Protein AF-A0A934M844-F1 (afdb_monomer)

pLDDT: mean 88.12, std 10.09, range [52.72, 98.06]

Mean predicted aligned error: 7.23 Å

Solvent-accessible surface area (backbone atoms only — not comparable to full-atom values): 10307 Å² total; per-residue (Å²): 107,42,58,56,48,22,23,50,29,51,45,27,53,44,64,54,96,87,43,71,26,55,30,31,58,56,33,45,74,74,74,40,73,28,30,76,43,92,90,38,86,53,61,40,29,50,61,64,30,46,55,46,28,54,51,16,52,51,44,28,48,53,52,41,35,64,63,66,63,46,55,67,69,58,54,53,53,49,34,53,51,48,36,50,50,52,52,52,50,51,53,52,48,54,52,49,51,21,34,71,39,65,86,68,62,10,46,43,77,40,68,93,75,33,50,76,50,73,39,71,57,96,94,37,80,76,43,57,41,31,39,46,31,37,32,28,46,21,91,55,63,47,76,45,74,61,68,53,72,58,90,90,74,54,60,93,86,66,78,69,48,73,45,58,39,98,85,71,46,76,36,76,46,79,42,51,44,66,33,76,46,78,45,80,46,112

Structure (mmCIF, N/CA/C/O backbone):
data_AF-A0A934M844-F1
#
_entry.id   AF-A0A934M844-F1
#
loop_
_atom_site.group_PDB
_atom_site.id
_atom_site.type_symbol
_atom_site.label_atom_id
_atom_site.label_alt_id
_atom_site.label_comp_id
_atom_site.label_asym_id
_atom_site.label_entity_id
_atom_site.label_seq_id
_atom_site.pdbx_PDB_ins_code
_atom_site.Cartn_x
_atom_site.Cartn_y
_atom_site.Cartn_z
_atom_site.occupancy
_atom_site.B_iso_or_equiv
_atom_site.auth_seq_id
_atom_site.auth_comp_id
_atom_site.auth_asym_id
_atom_site.auth_atom_id
_atom_site.pdbx_PDB_model_num
ATOM 1 N N . MET A 1 1 ? -19.292 1.641 16.348 1.00 84.44 1 MET A N 1
ATOM 2 C CA . MET A 1 1 ? -18.876 2.637 15.336 1.00 84.44 1 MET A CA 1
ATOM 3 C C . MET A 1 1 ? -17.587 3.381 15.712 1.00 84.44 1 MET A C 1
ATOM 5 O O . MET A 1 1 ? -16.661 3.348 14.918 1.00 84.44 1 MET A O 1
ATOM 9 N N . SER A 1 2 ? -17.448 3.977 16.908 1.00 94.81 2 SER A N 1
ATOM 10 C CA . SER A 1 2 ? -16.269 4.804 17.269 1.00 94.81 2 SER A CA 1
ATOM 11 C C . SER A 1 2 ? -14.912 4.088 17.183 1.00 94.81 2 SER A C 1
ATOM 13 O O . SER A 1 2 ? -13.957 4.656 16.666 1.00 94.81 2 SER A O 1
ATOM 15 N N . ILE A 1 3 ? -14.828 2.825 17.630 1.00 95.94 3 ILE A N 1
ATOM 16 C CA . ILE A 1 3 ? -13.601 2.012 17.502 1.00 95.94 3 ILE A CA 1
ATOM 17 C C . ILE A 1 3 ? -13.238 1.797 16.027 1.00 95.94 3 ILE A C 1
ATOM 19 O O . ILE A 1 3 ? -12.069 1.895 15.661 1.00 95.94 3 ILE A O 1
ATOM 23 N N . MET A 1 4 ? -14.232 1.521 15.177 1.00 95.25 4 MET A N 1
ATOM 24 C CA . MET A 1 4 ? -14.006 1.314 13.745 1.00 95.25 4 MET A CA 1
ATOM 25 C C . MET A 1 4 ? -13.536 2.600 13.074 1.00 95.25 4 MET A C 1
ATOM 27 O O . MET A 1 4 ? -12.571 2.548 12.325 1.00 95.25 4 MET A O 1
ATOM 31 N N . LEU A 1 5 ? -14.151 3.746 13.389 1.00 95.31 5 LEU A N 1
ATOM 32 C CA . LEU A 1 5 ? -13.710 5.047 12.882 1.00 95.31 5 LEU A CA 1
ATOM 33 C C . LEU A 1 5 ? -12.242 5.308 13.234 1.00 95.31 5 LEU A C 1
ATOM 35 O O . LEU A 1 5 ? -11.458 5.627 12.345 1.00 95.31 5 LEU A O 1
ATOM 39 N N . LEU A 1 6 ? -11.859 5.118 14.502 1.00 97.62 6 LEU A N 1
ATOM 40 C CA . LEU A 1 6 ? -10.469 5.257 14.943 1.00 97.62 6 LEU A CA 1
ATOM 41 C C . LEU A 1 6 ? -9.537 4.314 14.167 1.00 97.62 6 LEU A C 1
ATOM 43 O O . LEU A 1 6 ? -8.502 4.742 13.665 1.00 97.62 6 LEU A O 1
ATOM 47 N N . SER A 1 7 ? -9.928 3.045 14.041 1.00 97.44 7 SER A N 1
ATOM 48 C CA . SER A 1 7 ? -9.110 2.010 13.400 1.00 97.44 7 SER A CA 1
ATOM 49 C C . SER A 1 7 ? -8.925 2.262 11.903 1.00 97.44 7 SER A C 1
ATOM 51 O O . SER A 1 7 ? -7.807 2.168 11.407 1.00 97.44 7 SER A O 1
ATOM 53 N N . ILE A 1 8 ? -9.997 2.618 11.187 1.00 95.62 8 ILE A N 1
ATOM 54 C CA . ILE A 1 8 ? -9.954 2.952 9.757 1.00 95.62 8 ILE A CA 1
ATOM 55 C C . ILE A 1 8 ? -9.131 4.220 9.550 1.00 95.62 8 ILE A C 1
ATOM 57 O O . ILE A 1 8 ? -8.236 4.217 8.716 1.00 95.62 8 ILE A O 1
ATOM 61 N N . SER A 1 9 ? -9.373 5.272 10.336 1.00 96.44 9 SER A N 1
ATOM 62 C CA . SER A 1 9 ? -8.634 6.537 10.209 1.00 96.44 9 SER A CA 1
ATOM 63 C C . SER A 1 9 ? -7.137 6.336 10.421 1.00 96.44 9 SER A C 1
ATOM 65 O O . SER A 1 9 ? -6.331 6.864 9.664 1.00 96.44 9 SER A O 1
ATOM 67 N N . PHE A 1 10 ? -6.758 5.520 11.408 1.00 96.31 10 PHE A N 1
ATOM 68 C CA . PHE A 1 10 ? -5.361 5.162 11.617 1.00 96.31 10 PHE A CA 1
ATOM 69 C C . PHE A 1 10 ? -4.799 4.361 10.438 1.00 96.31 10 PHE A C 1
ATOM 71 O O . PHE A 1 10 ? -3.725 4.671 9.931 1.00 96.31 10 PHE A O 1
ATOM 78 N N . TYR A 1 11 ? -5.541 3.356 9.969 1.00 95.44 11 TYR A N 1
ATOM 79 C CA . TYR A 1 11 ? -5.121 2.502 8.861 1.00 95.44 11 TYR A CA 1
ATOM 80 C C . TYR A 1 11 ? -4.940 3.269 7.541 1.00 95.44 11 TYR A C 1
ATOM 82 O O . TYR A 1 11 ? -4.031 2.948 6.779 1.00 95.44 11 TYR A O 1
ATOM 90 N N . MET A 1 12 ? -5.725 4.325 7.299 1.00 94.56 12 MET A N 1
ATOM 91 C CA . MET A 1 12 ? -5.593 5.190 6.118 1.00 94.56 12 MET A CA 1
ATOM 92 C C . MET A 1 12 ? -4.217 5.856 5.999 1.00 94.56 12 MET A C 1
ATOM 94 O O . MET A 1 12 ? -3.810 6.185 4.890 1.00 94.56 12 MET A O 1
ATOM 98 N N . MET A 1 13 ? -3.475 6.010 7.099 1.00 93.88 13 MET A N 1
ATOM 99 C CA . MET A 1 13 ? -2.130 6.600 7.097 1.00 93.88 13 MET A CA 1
ATOM 100 C C . MET A 1 13 ? -1.005 5.579 6.861 1.00 93.88 13 MET A C 1
ATOM 102 O O . MET A 1 13 ? 0.157 5.965 6.766 1.00 93.88 13 MET A O 1
ATOM 106 N N . ILE A 1 14 ? -1.306 4.276 6.806 1.00 90.06 14 ILE A N 1
ATOM 107 C CA . ILE A 1 14 ? -0.286 3.221 6.763 1.00 90.06 14 ILE A CA 1
ATOM 108 C C . ILE A 1 14 ? -0.012 2.786 5.324 1.00 90.06 14 ILE A C 1
ATOM 110 O O . ILE A 1 14 ? -0.882 2.225 4.657 1.00 90.06 14 ILE A O 1
ATOM 114 N N . THR A 1 15 ? 1.238 2.929 4.888 1.00 85.12 15 THR A N 1
ATOM 115 C CA . THR A 1 15 ? 1.743 2.292 3.663 1.00 85.12 15 THR A CA 1
ATOM 116 C C . THR A 1 15 ? 1.892 0.785 3.870 1.00 85.12 15 THR A C 1
ATOM 118 O O . THR A 1 15 ? 2.478 0.328 4.856 1.00 85.12 15 THR A O 1
ATOM 121 N N . THR A 1 16 ? 1.374 -0.014 2.936 1.00 78.69 16 THR A N 1
ATOM 122 C CA . THR A 1 16 ? 1.462 -1.479 2.993 1.00 78.69 16 THR A CA 1
ATOM 123 C C . THR A 1 16 ? 2.566 -2.003 2.075 1.00 78.69 16 THR A C 1
ATOM 125 O O . THR A 1 16 ? 3.215 -1.257 1.349 1.00 78.69 16 THR A O 1
ATOM 128 N N . ARG A 1 17 ? 2.788 -3.325 2.069 1.00 70.19 17 ARG A N 1
ATOM 129 C CA . ARG A 1 17 ? 3.733 -3.953 1.129 1.00 70.19 17 ARG A CA 1
ATOM 130 C C . ARG A 1 17 ? 3.333 -3.742 -0.337 1.00 70.19 17 ARG A C 1
ATOM 132 O O . ARG A 1 17 ? 4.204 -3.771 -1.199 1.00 70.19 17 ARG A O 1
ATOM 139 N N . TYR A 1 18 ? 2.036 -3.629 -0.619 1.00 68.56 18 TYR A N 1
ATOM 140 C CA . TYR A 1 18 ? 1.519 -3.676 -1.987 1.00 68.56 18 TYR A CA 1
ATOM 141 C C . TYR A 1 18 ? 0.920 -2.357 -2.469 1.00 68.56 18 TYR A C 1
ATOM 143 O O . TYR A 1 18 ? 0.647 -2.234 -3.660 1.00 68.56 18 TYR A O 1
ATOM 151 N N . THR A 1 19 ? 0.690 -1.402 -1.570 1.00 72.75 19 THR A N 1
ATOM 152 C CA . THR A 1 19 ? 0.022 -0.135 -1.874 1.00 72.75 19 THR A CA 1
ATOM 153 C C . THR A 1 19 ? 0.640 0.993 -1.065 1.00 72.75 19 THR A C 1
ATOM 155 O O . THR A 1 19 ? 1.063 0.780 0.077 1.00 72.75 19 THR A O 1
ATOM 158 N N . HIS A 1 20 ? 0.592 2.203 -1.622 1.00 81.50 20 HIS A N 1
ATOM 159 C CA . HIS A 1 20 ? 0.728 3.426 -0.833 1.00 81.50 20 HIS A CA 1
ATOM 160 C C . HIS A 1 20 ? -0.357 3.487 0.254 1.00 81.50 20 HIS A C 1
ATOM 162 O O . HIS A 1 20 ? -1.256 2.630 0.307 1.00 81.50 20 HIS A O 1
ATOM 168 N N . ALA A 1 21 ? -0.239 4.460 1.158 1.00 88.56 21 ALA A N 1
ATOM 169 C CA . ALA A 1 21 ? -1.227 4.663 2.205 1.00 88.56 21 ALA A CA 1
ATOM 170 C C . ALA A 1 21 ? -2.621 4.789 1.575 1.00 88.56 21 ALA A C 1
ATOM 172 O O . ALA A 1 21 ? -2.805 5.514 0.602 1.00 88.56 21 ALA A O 1
ATOM 173 N N . LEU A 1 22 ? -3.612 4.052 2.089 1.00 90.19 22 LEU A N 1
ATOM 174 C CA . LEU A 1 22 ? -4.945 4.039 1.468 1.00 90.19 22 LEU A CA 1
ATOM 175 C C . LEU A 1 22 ? -5.597 5.423 1.444 1.00 90.19 22 LEU A C 1
ATOM 177 O O . LEU A 1 22 ? -6.363 5.728 0.532 1.00 90.19 22 LEU A O 1
ATOM 181 N N . GLY A 1 23 ? -5.268 6.259 2.427 1.00 92.31 23 GLY A N 1
ATOM 182 C CA . GLY A 1 23 ? -5.713 7.639 2.479 1.00 92.31 23 GLY A CA 1
ATOM 183 C C . GLY A 1 23 ? -5.192 8.484 1.316 1.00 92.31 23 GLY A C 1
ATOM 184 O O . GLY A 1 23 ? -5.906 9.398 0.920 1.00 92.31 23 GLY A O 1
ATOM 185 N N . ASP A 1 24 ? -4.041 8.147 0.716 1.00 91.94 24 ASP A N 1
ATOM 186 C CA . ASP A 1 24 ? -3.527 8.843 -0.472 1.00 91.94 24 ASP A CA 1
ATOM 187 C C . ASP A 1 24 ? -4.546 8.723 -1.618 1.00 91.94 24 ASP A C 1
ATOM 189 O O . ASP A 1 24 ? -5.017 9.730 -2.141 1.00 91.94 24 ASP A O 1
ATOM 193 N N . TYR A 1 25 ? -4.998 7.496 -1.908 1.00 90.06 25 TYR A N 1
ATOM 194 C CA . TYR A 1 25 ? -6.003 7.239 -2.946 1.00 90.06 25 TYR A CA 1
ATOM 195 C C . TYR A 1 25 ? -7.349 7.906 -2.646 1.00 90.06 25 TYR A C 1
ATOM 197 O O . TYR A 1 25 ? -8.021 8.369 -3.562 1.00 90.06 25 TYR A O 1
ATOM 205 N N . VAL A 1 26 ? -7.769 7.947 -1.375 1.00 92.81 26 VAL A N 1
ATOM 206 C CA . VAL A 1 26 ? -9.028 8.602 -0.982 1.00 92.81 26 VAL A CA 1
ATOM 207 C C . VAL A 1 26 ? -8.954 10.107 -1.221 1.00 92.81 26 VAL A C 1
ATOM 209 O O . VAL A 1 26 ? -9.906 10.671 -1.753 1.00 92.81 26 VAL A O 1
ATOM 212 N N . LEU A 1 27 ? -7.847 10.749 -0.843 1.00 93.75 27 LEU A N 1
ATOM 213 C CA . LEU A 1 27 ? -7.645 12.183 -1.048 1.00 93.75 27 LEU A CA 1
ATOM 214 C C . LEU A 1 27 ? -7.571 12.524 -2.535 1.00 93.75 27 LEU A C 1
ATOM 216 O O . LEU A 1 27 ? -8.279 13.421 -2.984 1.00 93.75 27 LEU A O 1
ATOM 220 N N . GLU A 1 28 ? -6.791 11.767 -3.303 1.00 92.19 28 GLU A N 1
ATOM 221 C CA . GLU A 1 28 ? -6.661 11.954 -4.750 1.00 92.19 28 GLU A CA 1
ATOM 222 C C . GLU A 1 28 ? -7.997 11.762 -5.471 1.00 92.19 28 GLU A C 1
ATOM 224 O O . GLU A 1 28 ? -8.346 12.548 -6.350 1.00 92.19 28 GLU A O 1
ATOM 229 N N . PHE A 1 29 ? -8.790 10.768 -5.057 1.00 92.62 29 PHE A N 1
ATOM 230 C CA . PHE A 1 29 ? -10.113 10.512 -5.625 1.00 92.62 29 PHE A CA 1
ATOM 231 C C . PHE A 1 29 ? -11.070 11.702 -5.465 1.00 92.62 29 PHE A C 1
ATOM 233 O O . PHE A 1 29 ? -11.887 11.955 -6.348 1.00 92.62 29 PHE A O 1
ATOM 240 N N . ILE A 1 30 ? -10.960 12.453 -4.366 1.00 94.31 30 ILE A N 1
ATOM 241 C CA . ILE A 1 30 ? -11.762 13.664 -4.128 1.00 94.31 30 ILE A CA 1
ATOM 242 C C . ILE A 1 30 ? -11.067 14.951 -4.600 1.00 94.31 30 ILE A C 1
ATOM 244 O O . ILE A 1 30 ? -11.529 16.046 -4.285 1.00 94.31 30 ILE A O 1
ATOM 248 N N . GLY A 1 31 ? -9.969 14.838 -5.354 1.00 92.62 31 GLY A N 1
ATOM 249 C CA . GLY A 1 31 ? -9.247 15.970 -5.939 1.00 92.62 31 GLY A CA 1
ATOM 250 C C . GLY A 1 31 ? -8.301 16.703 -4.983 1.00 92.62 31 GLY A C 1
ATOM 251 O O . GLY A 1 31 ? -7.854 17.805 -5.298 1.00 92.62 31 GLY A O 1
ATOM 252 N N . LEU A 1 32 ? -7.988 16.126 -3.820 1.00 93.00 32 LEU A N 1
ATOM 253 C CA . LEU A 1 32 ? -7.000 16.664 -2.884 1.00 93.00 32 LEU A CA 1
ATOM 254 C C . LEU A 1 32 ? -5.609 16.080 -3.145 1.00 93.00 32 LEU A C 1
ATOM 256 O O . LEU A 1 32 ? -5.455 14.955 -3.614 1.00 93.00 32 LEU A O 1
ATOM 260 N N . LYS A 1 33 ? -4.575 16.842 -2.777 1.00 91.19 33 LYS A N 1
ATOM 261 C CA . LYS A 1 33 ? -3.195 16.353 -2.806 1.00 91.19 33 LYS A CA 1
ATOM 262 C C . LYS A 1 33 ? -2.927 15.437 -1.610 1.00 91.19 33 LYS A C 1
ATOM 264 O O . LYS A 1 33 ? -3.141 15.824 -0.462 1.00 91.19 33 LYS A O 1
ATOM 269 N N . SER A 1 34 ? -2.408 14.248 -1.884 1.00 91.19 34 SER A N 1
ATOM 270 C CA . SER A 1 34 ? -1.942 13.259 -0.903 1.00 91.19 34 SER A CA 1
ATOM 271 C C . SER A 1 34 ? -0.501 13.513 -0.437 1.00 91.19 34 SER A C 1
ATOM 273 O O . SER A 1 34 ? -0.116 13.082 0.651 1.00 91.19 34 SER A O 1
ATOM 275 N N . TRP A 1 35 ? 0.273 14.282 -1.209 1.00 91.00 35 TRP A N 1
ATOM 276 C CA . TRP A 1 35 ? 1.674 14.635 -0.961 1.00 91.00 35 TRP A CA 1
ATOM 277 C C . TRP A 1 35 ? 1.928 16.128 -1.200 1.00 91.00 35 TRP A C 1
ATOM 279 O O . TRP A 1 35 ? 1.206 16.780 -1.956 1.00 91.00 35 TRP A O 1
ATOM 289 N N . THR A 1 36 ? 2.958 16.689 -0.560 1.00 87.62 36 THR A N 1
ATOM 290 C CA . THR A 1 36 ? 3.367 18.088 -0.790 1.00 87.62 36 THR A CA 1
ATOM 291 C C . THR A 1 36 ? 3.911 18.319 -2.201 1.00 87.62 36 THR A C 1
ATOM 293 O O . THR A 1 36 ? 3.697 19.391 -2.763 1.00 87.62 36 THR A O 1
ATOM 296 N N . GLY A 1 37 ? 4.609 17.328 -2.763 1.00 81.12 37 GLY A N 1
ATOM 297 C CA . GLY A 1 37 ? 5.065 17.302 -4.153 1.00 81.12 37 GLY A CA 1
ATOM 298 C C . GLY A 1 37 ? 4.272 16.304 -4.998 1.00 81.12 37 GLY A C 1
ATOM 299 O O . GLY A 1 37 ? 3.284 15.727 -4.546 1.00 81.12 37 GLY A O 1
ATOM 300 N N . GLU A 1 38 ? 4.723 16.063 -6.226 1.00 70.81 38 GLU A N 1
ATOM 301 C CA . GLU A 1 38 ? 4.183 14.997 -7.075 1.00 70.81 38 GLU A CA 1
ATOM 302 C C . GLU A 1 38 ? 4.715 13.641 -6.592 1.00 70.81 38 GLU A C 1
ATOM 304 O O . GLU A 1 38 ? 5.795 13.211 -6.986 1.00 70.81 38 GLU A O 1
ATOM 309 N N . TYR A 1 39 ? 3.995 13.007 -5.660 1.00 69.81 39 TYR A N 1
ATOM 310 C CA . TYR A 1 39 ? 4.371 11.731 -5.022 1.00 69.81 39 TYR A CA 1
ATOM 311 C C . TYR A 1 39 ? 5.735 11.740 -4.308 1.00 69.81 39 TYR A C 1
ATOM 313 O O . TYR A 1 39 ? 6.372 10.702 -4.121 1.00 69.81 39 TYR A O 1
ATOM 321 N N . SER A 1 40 ? 6.178 12.922 -3.881 1.00 74.44 40 SER A N 1
ATOM 322 C CA . SER A 1 40 ? 7.406 13.133 -3.119 1.00 74.44 40 SER A CA 1
ATOM 323 C C . SER A 1 40 ? 7.190 14.138 -1.982 1.00 74.44 40 SER A C 1
ATOM 325 O O . SER A 1 40 ? 6.223 14.908 -1.961 1.00 74.44 40 SER A O 1
ATOM 327 N N . GLY A 1 41 ? 8.095 14.123 -1.002 1.00 82.75 41 GLY A N 1
ATOM 328 C CA . GLY A 1 41 ? 8.037 15.007 0.162 1.00 82.75 41 GLY A CA 1
ATOM 329 C C . GLY A 1 41 ? 7.176 14.453 1.298 1.00 82.75 41 GLY A C 1
ATOM 330 O O . GLY A 1 41 ? 7.290 13.284 1.656 1.00 82.75 41 GLY A O 1
ATOM 331 N N . VAL A 1 42 ? 6.357 15.301 1.920 1.00 86.38 42 VAL A N 1
ATOM 332 C CA . VAL A 1 42 ? 5.562 14.922 3.095 1.00 86.38 42 VAL A CA 1
ATOM 333 C C . VAL A 1 42 ? 4.207 14.372 2.658 1.00 86.38 42 VAL A C 1
ATOM 335 O O . VAL A 1 42 ? 3.494 15.013 1.886 1.00 86.38 42 VAL A O 1
ATOM 338 N N . HIS A 1 43 ? 3.825 13.216 3.203 1.00 88.50 43 HIS A N 1
ATOM 339 C CA . HIS A 1 43 ? 2.477 12.668 3.059 1.00 88.50 43 HIS A CA 1
ATOM 340 C C . HIS A 1 43 ? 1.459 13.573 3.764 1.00 88.50 43 HIS A C 1
ATOM 342 O O . HIS A 1 43 ? 1.337 13.561 4.994 1.00 88.50 43 HIS A O 1
ATOM 348 N N . LEU A 1 44 ? 0.679 14.322 2.987 1.00 91.88 44 LEU A N 1
ATOM 349 C CA . LEU A 1 44 ? -0.409 15.152 3.499 1.00 91.88 44 LEU A CA 1
ATOM 350 C C . LEU A 1 44 ? -1.511 14.305 4.141 1.00 91.88 44 LEU A C 1
ATOM 352 O O . LEU A 1 44 ? -2.146 14.742 5.102 1.00 91.88 44 LEU A O 1
ATOM 356 N N . THR A 1 45 ? -1.669 13.061 3.686 1.00 93.50 45 THR A N 1
ATOM 357 C CA . THR A 1 45 ? -2.548 12.044 4.276 1.00 93.50 45 THR A CA 1
ATOM 358 C C . THR A 1 45 ? -2.399 11.921 5.786 1.00 93.50 45 THR A C 1
ATOM 360 O O . THR A 1 45 ? -3.400 11.794 6.491 1.00 93.50 45 THR A O 1
ATOM 363 N N . ILE A 1 46 ? -1.179 12.033 6.318 1.00 93.31 46 ILE A N 1
ATOM 364 C CA . ILE A 1 46 ? -0.959 11.960 7.766 1.00 93.31 46 ILE A CA 1
ATOM 365 C C . ILE A 1 46 ? -1.711 13.089 8.477 1.00 93.31 46 ILE A C 1
ATOM 367 O O . ILE A 1 46 ? -2.369 12.836 9.483 1.00 93.31 46 ILE A O 1
ATOM 371 N N . PHE A 1 47 ? -1.690 14.315 7.954 1.00 94.44 47 PHE A N 1
ATOM 372 C CA . PHE A 1 47 ? -2.368 15.449 8.584 1.00 94.44 47 PHE A CA 1
ATOM 373 C C . PHE A 1 47 ? -3.891 15.333 8.502 1.00 94.44 47 PHE A C 1
ATOM 375 O O . PHE A 1 47 ? -4.565 15.491 9.521 1.00 94.44 47 PHE A O 1
ATOM 382 N N . TYR A 1 48 ? -4.435 14.989 7.329 1.00 93.94 48 TYR A N 1
ATOM 383 C CA . TYR A 1 48 ? -5.884 14.837 7.148 1.00 93.94 48 TYR A CA 1
ATOM 384 C C . TYR A 1 48 ? -6.466 13.768 8.076 1.00 93.94 48 TYR A C 1
ATOM 386 O O . TYR A 1 48 ? -7.449 14.005 8.783 1.00 93.94 48 TYR A O 1
ATOM 394 N N . PHE A 1 49 ? -5.837 12.595 8.126 1.00 95.88 49 PHE A N 1
ATOM 395 C CA . PHE A 1 49 ? -6.355 11.479 8.909 1.00 95.88 49 PHE A CA 1
ATOM 396 C C . PHE A 1 49 ? -5.963 11.548 10.391 1.00 95.88 49 PHE A C 1
ATOM 398 O O . PHE A 1 49 ? -6.676 10.980 11.218 1.00 95.88 49 PHE A O 1
ATOM 405 N N . SER A 1 50 ? -4.936 12.317 10.774 1.00 96.00 50 SER A N 1
ATOM 406 C CA . SER A 1 50 ? -4.640 12.600 12.190 1.00 96.00 50 SER A CA 1
ATOM 407 C C . SER A 1 50 ? -5.785 13.339 12.882 1.00 96.00 50 SER A C 1
ATOM 409 O O . SER A 1 50 ? -6.117 13.017 14.023 1.00 96.00 50 SER A O 1
ATOM 411 N N . ILE A 1 51 ? -6.452 14.271 12.191 1.00 96.25 51 ILE A N 1
ATOM 412 C CA . ILE A 1 51 ? -7.643 14.960 12.718 1.00 96.25 51 ILE A CA 1
ATOM 413 C C . ILE A 1 51 ? -8.750 13.940 13.024 1.00 96.25 51 ILE A C 1
ATOM 415 O O . ILE A 1 51 ? -9.351 13.964 14.102 1.00 96.25 51 ILE A O 1
ATOM 419 N N . LEU A 1 52 ? -8.977 12.990 12.112 1.00 96.44 52 LEU A N 1
ATOM 420 C CA . LEU A 1 52 ? -9.962 11.922 12.296 1.00 96.44 52 LEU A CA 1
ATOM 421 C C . LEU A 1 52 ? -9.566 10.941 13.407 1.00 96.44 52 LEU A C 1
ATOM 423 O O . LEU A 1 52 ? -10.435 10.468 14.139 1.00 96.44 52 LEU A O 1
ATOM 427 N N . VAL A 1 53 ? -8.272 10.669 13.590 1.00 97.56 53 VAL A N 1
ATOM 428 C CA . VAL A 1 53 ? -7.768 9.871 14.718 1.00 97.56 53 VAL A CA 1
ATOM 429 C C . VAL A 1 53 ? -8.032 10.575 16.046 1.00 97.56 53 VAL A C 1
ATOM 431 O O . VAL A 1 53 ? -8.556 9.939 16.960 1.00 97.56 53 VAL A O 1
ATOM 434 N N . ILE A 1 54 ? -7.747 11.875 16.163 1.00 97.69 54 ILE A N 1
ATOM 435 C CA . ILE A 1 54 ? -8.023 12.657 17.381 1.00 97.69 54 ILE A CA 1
ATOM 436 C C . ILE A 1 54 ? -9.522 12.629 17.704 1.00 97.69 54 ILE A C 1
ATOM 438 O O . ILE A 1 54 ? -9.910 12.339 18.840 1.00 97.69 54 ILE A O 1
ATOM 442 N N . LEU A 1 55 ? -10.373 12.847 16.697 1.00 97.44 55 LEU A N 1
ATOM 443 C CA . LEU A 1 55 ? -11.823 12.736 16.848 1.00 97.44 55 LEU A CA 1
ATOM 444 C C . LEU A 1 55 ? -12.238 11.318 17.271 1.00 97.44 55 LEU A C 1
ATOM 446 O O . LEU A 1 55 ? -13.033 11.149 18.195 1.00 97.44 55 LEU A O 1
ATOM 450 N N . GLY A 1 56 ? -11.668 10.287 16.647 1.00 97.31 56 GLY A N 1
ATOM 451 C CA . GLY A 1 56 ? -11.900 8.886 16.986 1.00 97.31 56 GLY A CA 1
ATOM 452 C C . GLY A 1 56 ? -11.534 8.566 18.436 1.00 97.31 56 GLY A C 1
ATOM 453 O O . GLY A 1 56 ? -12.327 7.944 19.142 1.00 97.31 56 GLY A O 1
ATOM 454 N N . LEU A 1 57 ? -10.384 9.046 18.916 1.00 97.81 57 LEU A N 1
ATOM 455 C CA . LEU A 1 57 ? -9.944 8.898 20.305 1.00 97.81 57 LEU A CA 1
ATOM 456 C C . LEU A 1 57 ? -10.920 9.569 21.278 1.00 97.81 57 LEU A C 1
ATOM 458 O O . LEU A 1 57 ? -11.310 8.955 22.275 1.00 97.81 57 LEU A O 1
ATOM 462 N N . TYR A 1 58 ? -11.368 10.791 20.972 1.00 98.06 58 TYR A N 1
ATOM 463 C CA . TYR A 1 58 ? -12.374 11.494 21.770 1.00 98.06 58 TYR A CA 1
ATOM 464 C C . TYR A 1 58 ? -13.691 10.704 21.849 1.00 98.06 58 TYR A C 1
ATOM 466 O O . TYR A 1 58 ? -14.210 10.457 22.942 1.00 98.06 58 TYR A O 1
ATOM 474 N N . LEU A 1 59 ? -14.207 10.241 20.706 1.00 97.88 59 LEU A N 1
ATOM 475 C CA . LEU A 1 59 ? -15.456 9.479 20.628 1.00 97.88 59 LEU A CA 1
ATOM 476 C C . LEU A 1 59 ? -15.356 8.123 21.335 1.00 97.88 59 LEU A C 1
ATOM 478 O O . LEU A 1 59 ? -16.311 7.695 21.984 1.00 97.88 59 LEU A O 1
ATOM 482 N N . VAL A 1 60 ? -14.214 7.442 21.234 1.00 98.00 60 VAL A N 1
ATOM 483 C CA . VAL A 1 60 ? -13.950 6.191 21.954 1.00 98.00 60 VAL A CA 1
ATOM 484 C C . VAL A 1 60 ? -13.925 6.441 23.460 1.00 98.00 60 VAL A C 1
ATOM 486 O O . VAL A 1 60 ? -14.609 5.741 24.206 1.00 98.00 60 VAL A O 1
ATOM 489 N N . ARG A 1 61 ? -13.217 7.472 23.929 1.00 97.19 61 ARG A N 1
ATOM 490 C CA . ARG A 1 61 ? -13.181 7.808 25.358 1.00 97.19 61 ARG A CA 1
ATOM 491 C C . ARG A 1 61 ? -14.576 8.116 25.901 1.00 97.19 61 ARG A C 1
ATOM 493 O O . ARG A 1 61 ? -14.952 7.563 26.931 1.00 97.19 61 ARG A O 1
ATOM 500 N N . LYS A 1 62 ? -15.344 8.957 25.202 1.00 97.25 62 LYS A N 1
ATOM 501 C CA . LYS A 1 62 ? -16.678 9.392 25.637 1.00 97.25 62 LYS A CA 1
ATOM 502 C C . LYS A 1 62 ? -17.692 8.250 25.620 1.00 97.25 62 LYS A C 1
ATOM 504 O O . LYS A 1 62 ? -18.318 7.974 26.636 1.00 97.25 62 LYS A O 1
ATOM 509 N N . TYR A 1 63 ? -17.850 7.581 24.481 1.00 97.50 63 TYR A N 1
ATOM 510 C CA . TYR A 1 63 ? -18.969 6.660 24.277 1.00 97.50 63 TYR A CA 1
ATOM 511 C C . TYR A 1 63 ? -18.631 5.203 24.587 1.00 97.50 63 TYR A C 1
ATOM 513 O O . TYR A 1 63 ? -19.512 4.458 24.990 1.00 97.50 63 TYR A O 1
ATOM 521 N N . VAL A 1 64 ? -17.377 4.780 24.424 1.00 96.81 64 VAL A N 1
ATOM 522 C CA . VAL A 1 64 ? -16.992 3.369 24.589 1.00 96.81 64 VAL A CA 1
ATOM 523 C C . VAL A 1 64 ? -16.456 3.109 25.993 1.00 96.81 64 VAL A C 1
ATOM 525 O O . VAL A 1 64 ? -16.922 2.199 26.670 1.00 96.81 64 VAL A O 1
ATOM 528 N N . ILE A 1 65 ? -15.493 3.914 26.443 1.00 96.38 65 ILE A N 1
ATOM 529 C CA . ILE A 1 65 ? -14.903 3.747 27.777 1.00 96.38 65 ILE A CA 1
ATOM 530 C C . ILE A 1 65 ? -15.846 4.318 28.838 1.00 96.38 65 ILE A C 1
ATOM 532 O O . ILE A 1 65 ? -16.226 3.603 29.756 1.00 96.38 65 ILE A O 1
ATOM 536 N N . GLY A 1 66 ? -16.249 5.585 28.695 1.00 94.81 66 GLY A N 1
ATOM 537 C CA . GLY A 1 66 ? -17.162 6.239 29.636 1.00 94.81 66 GLY A CA 1
ATOM 538 C C . GLY A 1 66 ? -18.601 5.733 29.526 1.00 94.81 66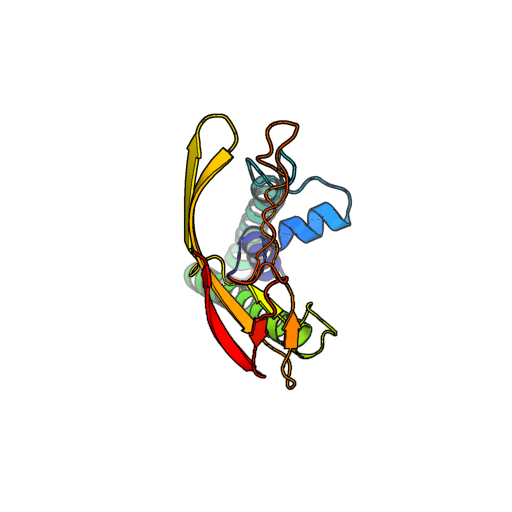 GLY A C 1
ATOM 539 O O . GLY A 1 66 ? -19.200 5.381 30.533 1.00 94.81 66 GLY A O 1
ATOM 540 N N . GLY A 1 67 ? -19.143 5.676 28.306 1.00 95.50 67 GLY A N 1
ATOM 541 C CA . GLY A 1 67 ? -20.543 5.301 28.072 1.00 95.50 67 GLY A CA 1
ATOM 542 C C . GLY A 1 67 ? -20.844 3.811 28.260 1.00 95.50 67 GLY A C 1
ATOM 543 O O . GLY A 1 67 ? -21.793 3.467 28.954 1.00 95.50 67 GLY A O 1
ATOM 544 N N . LEU A 1 68 ? -20.045 2.923 27.657 1.00 95.25 68 LEU A N 1
ATOM 545 C CA . LEU A 1 68 ? -20.263 1.467 27.721 1.00 95.25 68 LEU A CA 1
ATOM 546 C C . LEU A 1 68 ? -19.447 0.765 28.819 1.00 95.25 68 LEU A C 1
ATOM 548 O O . LEU A 1 68 ? -19.564 -0.447 28.981 1.00 95.25 68 LEU A O 1
ATOM 552 N N . GLY A 1 69 ? -18.582 1.483 29.542 1.00 95.19 69 GLY A N 1
ATOM 553 C CA . GLY A 1 69 ? -17.758 0.903 30.608 1.00 95.19 69 GLY A CA 1
ATOM 554 C C . GLY A 1 69 ? -16.700 -0.098 30.123 1.00 95.19 69 GLY A C 1
ATOM 555 O O . GLY A 1 69 ? -16.185 -0.892 30.915 1.00 95.19 69 GLY A O 1
ATOM 556 N N . ILE A 1 70 ? -16.361 -0.109 28.828 1.00 96.56 70 ILE A N 1
ATOM 557 C CA . ILE A 1 70 ? -15.369 -1.050 28.295 1.00 96.56 70 ILE A CA 1
ATOM 558 C C . ILE A 1 70 ? -13.978 -0.641 28.778 1.00 96.56 70 ILE A C 1
ATOM 560 O O . ILE A 1 70 ? -13.516 0.478 28.551 1.00 96.56 70 ILE A O 1
ATOM 564 N N . ARG A 1 71 ? -13.264 -1.587 29.397 1.00 96.69 71 ARG A N 1
ATOM 565 C CA . ARG A 1 71 ? -11.888 -1.376 29.866 1.00 96.69 71 ARG A CA 1
ATOM 566 C C . ARG A 1 71 ? -10.978 -0.945 28.715 1.00 96.69 71 ARG A C 1
ATOM 568 O O . ARG A 1 71 ? -10.935 -1.607 27.678 1.00 96.69 71 ARG A O 1
ATOM 575 N N . THR A 1 72 ? -10.158 0.081 28.943 1.00 95.50 72 THR A N 1
ATOM 576 C CA . THR A 1 72 ? -9.214 0.640 27.957 1.00 95.50 72 THR A CA 1
ATOM 577 C C . THR A 1 72 ? -8.351 -0.423 27.276 1.00 95.50 72 THR A C 1
ATOM 579 O O . THR A 1 72 ? -8.184 -0.397 26.062 1.00 95.50 72 THR A O 1
ATOM 582 N N . ARG A 1 73 ? -7.861 -1.418 28.029 1.00 97.06 73 ARG A N 1
ATOM 583 C CA . ARG A 1 73 ? -7.076 -2.534 27.475 1.00 97.06 73 ARG A CA 1
ATOM 584 C C . ARG A 1 73 ? -7.831 -3.299 26.380 1.00 97.06 73 ARG A C 1
ATOM 586 O O . ARG A 1 73 ? -7.252 -3.623 25.351 1.00 97.06 73 ARG A O 1
ATOM 593 N N . ASN A 1 74 ? -9.120 -3.565 26.584 1.00 96.94 74 ASN A N 1
ATOM 594 C CA . ASN A 1 74 ? -9.939 -4.282 25.607 1.00 96.94 74 ASN A CA 1
ATOM 595 C C . ASN A 1 74 ? -10.171 -3.425 24.359 1.00 96.94 74 ASN A C 1
ATOM 597 O O . ASN A 1 74 ? -10.139 -3.944 23.250 1.00 96.94 74 ASN A O 1
ATOM 601 N N . VAL A 1 75 ? -10.339 -2.111 24.530 1.00 97.12 75 VAL A N 1
ATOM 602 C CA . VAL A 1 75 ? -10.421 -1.169 23.405 1.00 97.12 75 VAL A CA 1
ATOM 603 C C . VAL A 1 75 ? -9.140 -1.203 22.570 1.00 97.12 75 VAL A C 1
ATOM 605 O O . VAL A 1 75 ? -9.228 -1.300 21.351 1.00 97.12 75 VAL A O 1
ATOM 608 N N . ILE A 1 76 ? -7.963 -1.187 23.205 1.00 96.94 76 ILE A N 1
ATOM 609 C CA . ILE A 1 76 ? -6.671 -1.288 22.507 1.00 96.94 76 ILE A CA 1
ATOM 610 C C . ILE A 1 76 ? -6.588 -2.595 21.709 1.00 96.94 76 ILE A C 1
ATOM 612 O O . ILE A 1 76 ? -6.269 -2.561 20.522 1.00 96.94 76 ILE A O 1
ATOM 616 N N . PHE A 1 77 ? -6.937 -3.734 22.320 1.00 97.88 77 PHE A N 1
ATOM 617 C CA . PHE A 1 77 ? -6.966 -5.017 21.611 1.00 97.88 77 PHE A CA 1
ATOM 618 C C . PHE A 1 77 ? -7.916 -5.002 20.412 1.00 97.88 77 PHE A C 1
ATOM 620 O O . PHE A 1 77 ? -7.547 -5.481 19.343 1.00 97.88 77 PHE A O 1
ATOM 627 N N . LEU A 1 78 ? -9.108 -4.417 20.558 1.00 96.94 78 LEU A N 1
ATOM 628 C CA . LEU A 1 78 ? -10.064 -4.291 19.460 1.00 96.94 78 LEU A CA 1
ATOM 629 C C . LEU A 1 78 ? -9.518 -3.418 18.325 1.00 96.94 78 LEU A C 1
ATOM 631 O O . LEU A 1 78 ? -9.635 -3.807 17.169 1.00 96.94 78 LEU A O 1
ATOM 635 N N . VAL A 1 79 ? -8.889 -2.278 18.629 1.00 97.38 79 VAL A N 1
ATOM 636 C CA . VAL A 1 79 ? -8.274 -1.408 17.609 1.00 97.38 79 VAL A CA 1
ATOM 637 C C . VAL A 1 79 ? -7.183 -2.156 16.840 1.00 97.38 79 VAL A C 1
ATOM 639 O O . VAL A 1 79 ? -7.192 -2.159 15.610 1.00 97.38 79 VAL A O 1
ATOM 642 N N . ILE A 1 80 ? -6.285 -2.855 17.541 1.00 96.88 80 ILE A N 1
ATOM 643 C CA . ILE A 1 80 ? -5.229 -3.665 16.911 1.00 96.88 80 ILE A CA 1
ATOM 644 C C . ILE A 1 80 ? -5.839 -4.778 16.047 1.00 96.88 80 ILE A C 1
ATOM 646 O O . ILE A 1 80 ? -5.390 -5.001 14.919 1.00 96.88 80 ILE A O 1
ATOM 650 N N . ALA A 1 81 ? -6.882 -5.451 16.541 1.00 97.38 81 ALA A N 1
ATOM 651 C CA . ALA A 1 81 ? -7.584 -6.495 15.802 1.00 97.38 81 ALA A CA 1
ATOM 652 C C . ALA A 1 81 ? -8.222 -5.948 14.515 1.00 97.38 81 ALA A C 1
ATOM 654 O O . ALA A 1 81 ? -8.065 -6.553 13.453 1.00 97.38 81 ALA A O 1
ATOM 655 N N . PHE A 1 82 ? -8.876 -4.784 14.572 1.00 96.75 82 PHE A N 1
ATOM 656 C CA . PHE A 1 82 ? -9.452 -4.136 13.393 1.00 96.75 82 PHE A CA 1
ATOM 657 C C . PHE A 1 82 ? -8.382 -3.708 12.387 1.00 96.75 82 PHE A C 1
ATOM 659 O O . PHE A 1 82 ? -8.504 -4.049 11.215 1.00 96.75 82 PHE A O 1
ATOM 666 N N . ILE A 1 83 ? -7.311 -3.036 12.823 1.00 95.25 83 ILE A N 1
ATOM 667 C CA . ILE A 1 83 ? -6.203 -2.630 11.937 1.00 95.25 83 ILE A CA 1
ATOM 668 C C . ILE A 1 83 ? -5.586 -3.853 11.246 1.00 95.25 83 ILE A C 1
ATOM 670 O O . ILE A 1 83 ? -5.357 -3.841 10.036 1.00 95.25 83 ILE A O 1
ATOM 674 N N . THR A 1 84 ? -5.362 -4.936 11.994 1.00 94.31 84 THR A N 1
ATOM 675 C CA . THR A 1 84 ? -4.827 -6.188 11.441 1.00 94.31 84 THR A CA 1
ATOM 676 C C . THR A 1 84 ? -5.787 -6.787 10.418 1.00 94.31 84 THR A C 1
ATOM 678 O O . THR A 1 84 ? -5.371 -7.165 9.326 1.00 94.31 84 THR A O 1
ATOM 681 N N . THR A 1 85 ? -7.081 -6.817 10.737 1.00 94.81 85 THR A N 1
ATOM 682 C CA . THR A 1 85 ? -8.127 -7.319 9.838 1.00 94.81 85 THR A CA 1
ATOM 683 C C . THR A 1 85 ? -8.175 -6.513 8.542 1.00 94.81 85 THR A C 1
ATOM 685 O O . THR A 1 85 ? -8.163 -7.102 7.465 1.00 94.81 85 THR A O 1
ATOM 688 N N . PHE A 1 86 ? -8.141 -5.179 8.615 1.00 92.50 86 PHE A N 1
ATOM 689 C CA . PHE A 1 86 ? -8.091 -4.326 7.426 1.00 92.50 86 PHE A CA 1
ATOM 690 C C . PHE A 1 86 ? -6.838 -4.584 6.592 1.00 92.50 86 PHE A C 1
ATOM 692 O O . PHE A 1 86 ? -6.944 -4.753 5.383 1.00 92.50 86 PHE A O 1
ATOM 699 N N . SER A 1 87 ? -5.670 -4.718 7.226 1.00 91.06 87 SER A N 1
ATOM 700 C CA . SER A 1 87 ? -4.428 -5.068 6.529 1.00 91.06 87 SER A CA 1
ATOM 701 C C . SER A 1 87 ? -4.537 -6.394 5.771 1.00 91.06 87 SER A C 1
ATOM 703 O O . SER A 1 87 ? -4.165 -6.478 4.599 1.00 91.06 87 SER A O 1
ATOM 705 N N . LEU A 1 88 ? -5.097 -7.431 6.402 1.00 92.38 88 LEU A N 1
ATOM 706 C CA . LEU A 1 88 ? -5.303 -8.734 5.766 1.00 92.38 88 LEU A CA 1
ATOM 707 C C . LEU A 1 88 ? -6.281 -8.651 4.588 1.00 92.38 88 LEU A C 1
ATOM 709 O O . LEU A 1 88 ? -5.978 -9.186 3.520 1.00 92.38 88 LEU A O 1
ATOM 713 N N . ILE A 1 89 ? -7.407 -7.951 4.759 1.00 92.69 89 ILE A N 1
ATOM 714 C CA . ILE A 1 89 ? -8.413 -7.757 3.707 1.00 92.69 89 ILE A CA 1
ATOM 715 C C . ILE A 1 89 ? -7.808 -7.005 2.520 1.00 92.69 89 ILE A C 1
ATOM 717 O O . ILE A 1 89 ? -7.911 -7.486 1.394 1.00 92.69 89 ILE A O 1
ATOM 721 N N . THR A 1 90 ? -7.130 -5.878 2.747 1.00 90.12 90 THR A N 1
ATOM 722 C CA . THR A 1 90 ? -6.495 -5.089 1.680 1.00 90.12 90 THR A CA 1
ATOM 723 C C . THR A 1 90 ? -5.459 -5.914 0.927 1.00 90.12 90 THR A C 1
ATOM 725 O O . THR A 1 90 ? -5.468 -5.949 -0.301 1.00 90.12 90 THR A O 1
ATOM 728 N N . ASN A 1 91 ? -4.595 -6.643 1.640 1.00 87.56 91 ASN A N 1
ATOM 729 C CA . ASN A 1 91 ? -3.588 -7.495 1.008 1.00 87.56 91 ASN A CA 1
ATOM 730 C C . ASN A 1 91 ? -4.235 -8.590 0.147 1.00 87.56 91 ASN A C 1
ATOM 732 O O . ASN A 1 91 ? -3.806 -8.820 -0.985 1.00 87.56 91 ASN A O 1
ATOM 736 N N . ALA A 1 92 ? -5.276 -9.252 0.658 1.00 91.06 92 ALA A N 1
ATOM 737 C CA . ALA A 1 92 ? -6.018 -10.261 -0.091 1.00 91.06 92 ALA A CA 1
ATOM 738 C C . ALA A 1 92 ? -6.714 -9.658 -1.321 1.00 91.06 92 ALA A C 1
ATOM 740 O O . ALA A 1 92 ? -6.642 -10.234 -2.409 1.00 91.06 92 ALA A O 1
ATOM 741 N N . ALA A 1 93 ? -7.326 -8.481 -1.174 1.00 91.31 93 ALA A N 1
ATOM 742 C CA . ALA A 1 93 ? -7.988 -7.763 -2.255 1.00 91.31 93 ALA A CA 1
ATOM 743 C C . ALA A 1 93 ? -7.001 -7.393 -3.367 1.00 91.31 93 ALA A C 1
ATOM 745 O O . ALA A 1 93 ? -7.249 -7.716 -4.525 1.00 91.31 93 ALA A O 1
ATOM 746 N N . VAL A 1 94 ? -5.846 -6.812 -3.034 1.00 88.44 94 VAL A N 1
ATOM 747 C CA . VAL A 1 94 ? -4.820 -6.436 -4.022 1.00 88.44 94 VAL A CA 1
ATOM 748 C C . VAL A 1 94 ? -4.296 -7.657 -4.776 1.00 88.44 94 VAL A C 1
ATOM 750 O O . VAL A 1 94 ? -4.183 -7.626 -6.002 1.00 88.44 94 VAL A O 1
ATOM 753 N N . ILE A 1 95 ? -4.018 -8.758 -4.071 1.00 88.94 95 ILE A N 1
ATOM 754 C CA . ILE A 1 95 ? -3.596 -10.018 -4.700 1.00 88.94 95 ILE A CA 1
ATOM 755 C C . ILE A 1 95 ? -4.691 -10.546 -5.633 1.00 88.94 95 ILE A C 1
ATOM 757 O O . ILE A 1 95 ? -4.389 -10.976 -6.745 1.00 88.94 95 ILE A O 1
ATOM 761 N N . SER A 1 96 ? -5.952 -10.503 -5.200 1.00 92.19 96 SER A N 1
ATOM 762 C CA . SER A 1 96 ? -7.092 -10.953 -5.999 1.00 92.19 96 SER A CA 1
ATOM 763 C C . SER A 1 96 ? -7.277 -10.102 -7.256 1.00 92.19 96 SER A C 1
ATOM 765 O O . SER A 1 96 ? -7.385 -10.651 -8.351 1.00 92.19 96 SER A O 1
ATOM 767 N N . ILE A 1 97 ? -7.228 -8.774 -7.129 1.00 91.50 97 ILE A N 1
ATOM 768 C CA . ILE A 1 97 ? -7.318 -7.837 -8.254 1.00 91.50 97 ILE A CA 1
ATOM 769 C C . ILE A 1 97 ? -6.186 -8.106 -9.247 1.00 91.50 97 ILE A C 1
ATOM 771 O O . ILE A 1 97 ? -6.446 -8.274 -10.436 1.00 91.50 97 ILE A O 1
ATOM 775 N N . LYS A 1 98 ? -4.938 -8.239 -8.776 1.00 91.25 98 LYS A N 1
ATOM 776 C CA . LYS A 1 98 ? -3.798 -8.575 -9.646 1.00 91.25 98 LYS A CA 1
ATOM 777 C C . LYS A 1 98 ? -3.940 -9.943 -10.310 1.00 91.25 98 LYS A C 1
ATOM 779 O O . LYS A 1 98 ? -3.505 -10.120 -11.439 1.00 91.25 98 LYS A O 1
ATOM 784 N N . ARG A 1 99 ? -4.534 -10.929 -9.642 1.00 92.12 99 ARG A N 1
ATOM 785 C CA . ARG A 1 99 ? -4.740 -12.263 -10.222 1.00 92.12 99 ARG A CA 1
ATOM 786 C C . ARG A 1 99 ? -5.730 -12.254 -11.388 1.00 92.12 99 ARG A C 1
ATOM 788 O O . ARG A 1 99 ? -5.551 -13.032 -12.323 1.00 92.12 99 ARG A O 1
ATOM 795 N N . HIS A 1 100 ? -6.746 -11.396 -11.323 1.00 91.88 100 HIS A N 1
ATOM 796 C CA . HIS A 1 100 ? -7.811 -11.301 -12.327 1.00 91.88 100 HIS A CA 1
ATOM 797 C C . HIS A 1 100 ? -7.609 -10.165 -13.337 1.00 91.88 100 HIS A C 1
ATOM 799 O O . HIS A 1 100 ? -8.409 -10.021 -14.258 1.00 91.88 100 HIS A O 1
ATOM 805 N N . SER A 1 101 ? -6.559 -9.356 -13.191 1.00 91.25 101 SER A N 1
ATOM 806 C CA . SER A 1 101 ? -6.278 -8.268 -14.118 1.00 91.25 101 SER A CA 1
ATOM 807 C C . SER A 1 101 ? -5.625 -8.766 -15.412 1.00 91.25 101 SER A C 1
ATOM 809 O O . SER A 1 101 ? -4.941 -9.793 -15.470 1.00 91.25 101 SER A O 1
ATOM 811 N N . ASN A 1 102 ? -5.852 -8.012 -16.485 1.00 89.06 102 ASN A N 1
ATOM 812 C CA . ASN A 1 102 ? -5.333 -8.326 -17.810 1.00 89.06 102 ASN A CA 1
ATOM 813 C C . ASN A 1 102 ? -3.914 -7.776 -18.017 1.00 89.06 102 ASN A C 1
ATOM 815 O O . ASN A 1 102 ? -3.465 -6.854 -17.335 1.00 89.06 102 ASN A O 1
ATOM 819 N N . GLY A 1 103 ? -3.206 -8.334 -19.005 1.00 88.94 103 GLY A N 1
ATOM 820 C CA . GLY A 1 103 ? -1.911 -7.800 -19.442 1.00 88.94 103 GLY A CA 1
ATOM 821 C C . GLY A 1 103 ? -0.855 -7.777 -18.333 1.00 88.94 103 GLY A C 1
ATOM 822 O O . GLY A 1 103 ? -0.649 -8.799 -17.676 1.00 88.94 103 GLY A O 1
ATOM 823 N N . LEU A 1 104 ? -0.190 -6.626 -18.173 1.00 88.88 104 LEU A N 1
ATOM 824 C CA . LEU A 1 104 ? 0.883 -6.379 -17.200 1.00 88.88 104 LEU A CA 1
ATOM 825 C C . LEU A 1 104 ? 0.388 -5.952 -15.820 1.00 88.88 104 LEU A C 1
ATOM 827 O O . LEU A 1 104 ? 1.150 -6.025 -14.860 1.00 88.88 104 LEU A O 1
ATOM 831 N N . LEU A 1 105 ? -0.889 -5.590 -15.677 1.00 89.56 105 LEU A N 1
ATOM 832 C CA . LEU A 1 105 ? -1.465 -5.244 -14.372 1.00 89.56 105 LEU A CA 1
ATOM 833 C C . LEU A 1 105 ? -1.419 -6.429 -13.392 1.00 89.56 105 LEU A C 1
ATOM 835 O O . LEU A 1 105 ? -1.453 -6.233 -12.171 1.00 89.56 105 LEU A O 1
ATOM 839 N N . SER A 1 106 ? -1.311 -7.654 -13.921 1.00 91.94 106 SER A N 1
ATOM 840 C CA . SER A 1 106 ? -1.159 -8.883 -13.143 1.00 91.94 106 SER A CA 1
ATOM 841 C C . SER A 1 106 ? 0.271 -9.136 -12.672 1.00 91.94 106 SER A C 1
ATOM 843 O O . SER A 1 106 ? 0.520 -10.082 -11.924 1.00 91.94 106 SER A O 1
ATOM 845 N N . VAL A 1 107 ? 1.227 -8.322 -13.114 1.00 91.56 107 VAL A N 1
ATOM 846 C CA . VAL A 1 107 ? 2.609 -8.334 -12.643 1.00 91.56 107 VAL A CA 1
ATOM 847 C C . VAL A 1 107 ? 2.735 -7.302 -11.520 1.00 91.56 107 VAL A C 1
ATOM 849 O O . VAL A 1 107 ? 2.126 -6.231 -11.537 1.00 91.56 107 VAL A O 1
ATOM 852 N N . GLY A 1 108 ? 3.448 -7.654 -10.457 1.00 89.31 108 GLY A N 1
ATOM 853 C CA . GLY A 1 108 ? 3.746 -6.752 -9.350 1.00 89.31 108 GLY A CA 1
ATOM 854 C C . GLY A 1 108 ? 5.243 -6.638 -9.130 1.00 89.31 108 GLY A C 1
ATOM 855 O O . GLY A 1 108 ? 5.955 -7.640 -9.171 1.00 89.31 108 GLY A O 1
ATOM 856 N N . TYR A 1 109 ? 5.686 -5.417 -8.866 1.00 87.12 109 TYR A N 1
ATOM 857 C CA . TYR A 1 109 ? 7.036 -5.090 -8.434 1.00 87.12 109 TYR A CA 1
ATOM 858 C C . TYR A 1 109 ? 7.129 -5.166 -6.904 1.00 87.12 109 TYR A C 1
ATOM 860 O O . TYR A 1 109 ? 6.201 -4.764 -6.202 1.00 87.12 109 TYR A O 1
ATOM 868 N N . ASN A 1 110 ? 8.227 -5.710 -6.381 1.00 83.94 110 ASN A N 1
ATOM 869 C CA . ASN A 1 110 ? 8.503 -5.775 -4.949 1.00 83.94 110 ASN A CA 1
ATOM 870 C C . ASN A 1 110 ? 9.646 -4.818 -4.595 1.00 83.94 110 ASN A C 1
ATOM 872 O O . ASN A 1 110 ? 10.810 -5.219 -4.591 1.00 83.94 110 ASN A O 1
ATOM 876 N N . SER A 1 111 ? 9.303 -3.572 -4.267 1.00 76.38 111 SER A N 1
ATOM 877 C CA . SER A 1 111 ? 10.274 -2.521 -3.935 1.00 76.38 111 SER A CA 1
ATOM 878 C C . SER A 1 111 ? 11.167 -2.881 -2.750 1.00 76.38 111 SER A C 1
ATOM 880 O O . SER A 1 111 ? 12.370 -2.668 -2.807 1.00 76.38 111 SER A O 1
ATOM 882 N N . LYS A 1 112 ? 10.611 -3.505 -1.703 1.00 77.69 112 LYS A N 1
ATOM 883 C CA . LYS A 1 112 ? 11.351 -3.843 -0.475 1.00 77.69 112 LYS A CA 1
ATOM 884 C C . LYS A 1 112 ? 12.547 -4.769 -0.718 1.00 77.69 112 LYS A C 1
ATOM 886 O O . LYS A 1 112 ? 13.532 -4.697 0.010 1.00 77.69 112 LYS A O 1
ATOM 891 N N . ASN A 1 113 ? 12.437 -5.659 -1.699 1.00 82.50 113 ASN A N 1
ATOM 892 C CA . ASN A 1 113 ? 13.478 -6.636 -2.011 1.00 82.50 113 ASN A CA 1
ATOM 893 C C . ASN A 1 113 ? 14.189 -6.344 -3.338 1.00 82.50 113 ASN A C 1
ATOM 895 O O . ASN A 1 113 ? 14.885 -7.218 -3.851 1.00 82.50 113 ASN A O 1
ATOM 899 N N . SER A 1 114 ? 13.967 -5.166 -3.911 1.00 85.12 114 SER A N 1
ATOM 900 C CA . SER A 1 114 ? 14.656 -4.730 -5.117 1.00 85.12 114 SER A CA 1
ATOM 901 C C . SER A 1 114 ? 15.723 -3.711 -4.746 1.00 85.12 114 SER A C 1
ATOM 903 O O . SER A 1 114 ? 15.560 -2.958 -3.786 1.00 85.12 114 SER A O 1
ATOM 905 N N . LYS A 1 115 ? 16.828 -3.709 -5.482 1.00 88.00 115 LYS A N 1
ATOM 906 C CA . LYS A 1 115 ? 17.952 -2.794 -5.280 1.00 88.00 115 LYS A CA 1
ATOM 907 C C . LYS A 1 115 ? 18.431 -2.284 -6.626 1.00 88.00 115 LYS A C 1
ATOM 909 O O . LYS A 1 115 ? 18.423 -3.031 -7.599 1.00 88.00 115 LYS A O 1
ATOM 914 N N . MET A 1 116 ? 18.840 -1.026 -6.660 1.00 86.06 116 MET A N 1
ATOM 915 C CA . MET A 1 116 ? 19.406 -0.392 -7.839 1.00 86.06 116 MET A CA 1
ATOM 916 C C . MET A 1 116 ? 20.549 0.504 -7.388 1.00 86.06 116 MET A C 1
ATOM 918 O O . MET A 1 116 ? 20.362 1.363 -6.529 1.00 86.06 116 MET A O 1
ATOM 922 N N . GLU A 1 117 ? 21.717 0.266 -7.959 1.00 85.12 117 GLU A N 1
ATOM 923 C CA . GLU A 1 117 ? 22.933 1.034 -7.757 1.00 85.12 117 GLU A CA 1
ATOM 924 C C . GLU A 1 117 ? 23.375 1.539 -9.125 1.00 85.12 117 GLU A C 1
ATOM 926 O O . GLU A 1 117 ? 23.421 0.786 -10.098 1.00 85.12 117 GLU A O 1
ATOM 931 N N . TYR A 1 118 ? 23.661 2.830 -9.216 1.00 81.44 118 TYR A N 1
ATOM 932 C CA . TYR A 1 118 ? 24.156 3.428 -10.442 1.00 81.44 118 TYR A CA 1
ATOM 933 C C . TYR A 1 118 ? 25.178 4.509 -10.119 1.00 81.44 118 TYR A C 1
ATOM 935 O O . TYR A 1 118 ? 25.118 5.146 -9.065 1.00 81.44 118 TYR A O 1
ATOM 943 N N . LYS A 1 119 ? 26.106 4.723 -11.048 1.00 80.50 119 LYS A N 1
ATOM 944 C CA . LYS A 1 119 ? 26.981 5.892 -11.073 1.00 80.50 119 LYS A CA 1
ATOM 945 C C . LYS A 1 119 ? 26.700 6.688 -12.328 1.00 80.50 119 LYS A C 1
ATOM 947 O O . LYS A 1 119 ? 26.426 6.119 -13.385 1.00 80.50 119 LYS A O 1
ATOM 952 N N . SER A 1 120 ? 26.775 8.002 -12.200 1.00 75.06 120 SER A N 1
ATOM 953 C CA . SER A 1 120 ? 26.634 8.917 -13.321 1.00 75.06 120 SER A CA 1
ATOM 954 C C . SER A 1 120 ? 27.746 9.951 -13.297 1.00 75.06 120 SER A C 1
ATOM 956 O O . SER A 1 120 ? 27.981 10.579 -12.266 1.00 75.06 120 SER A O 1
ATOM 958 N N . GLU A 1 121 ? 28.379 10.163 -14.442 1.00 79.44 121 GLU A N 1
ATOM 959 C CA . GLU A 1 121 ? 29.357 11.224 -14.670 1.00 79.44 121 GLU A CA 1
ATOM 960 C C . GLU A 1 121 ? 28.917 12.038 -15.885 1.00 79.44 121 GLU A C 1
ATOM 962 O O . GLU A 1 121 ? 28.497 11.470 -16.893 1.00 79.44 121 GLU A O 1
ATOM 967 N N . ALA A 1 122 ? 28.983 13.371 -15.789 1.00 77.44 122 ALA A N 1
ATOM 968 C CA . ALA A 1 122 ? 28.600 14.282 -16.872 1.00 77.44 122 ALA A CA 1
ATOM 969 C C . ALA A 1 122 ? 27.251 13.917 -17.535 1.00 77.44 122 ALA A C 1
ATOM 971 O O . ALA A 1 122 ? 27.149 13.852 -18.761 1.00 77.44 122 ALA A O 1
ATOM 972 N N . MET A 1 123 ? 26.224 13.653 -16.714 1.00 67.25 123 MET A N 1
ATOM 973 C CA . MET A 1 123 ? 24.860 13.322 -17.160 1.00 67.25 123 MET A CA 1
ATOM 974 C C . MET A 1 123 ? 24.720 12.002 -17.932 1.00 67.25 123 MET A C 1
ATOM 976 O O . MET A 1 123 ? 23.715 11.771 -18.603 1.00 67.25 123 MET A O 1
ATOM 980 N N . LYS A 1 124 ? 25.705 11.105 -17.825 1.00 67.19 124 LYS A N 1
ATOM 981 C CA . LYS A 1 124 ? 2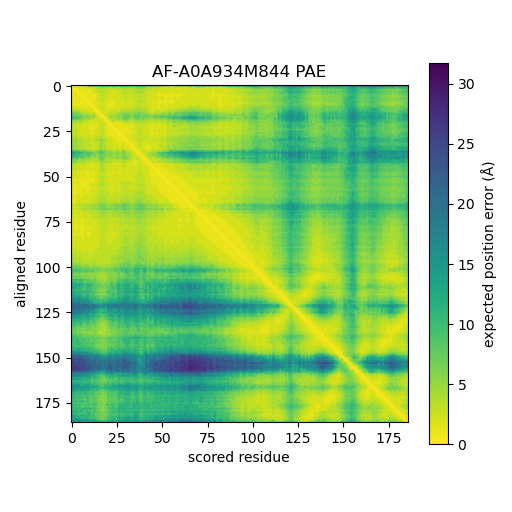5.660 9.760 -18.405 1.00 67.19 124 LYS A CA 1
ATOM 982 C C . LYS A 1 124 ? 25.880 8.710 -17.331 1.00 67.19 124 LYS A C 1
ATOM 984 O O . LYS A 1 124 ? 26.772 8.850 -16.498 1.00 67.19 124 LYS A O 1
ATOM 989 N N . TYR A 1 125 ? 25.085 7.646 -17.369 1.00 70.69 125 TYR A N 1
ATOM 990 C CA . TYR A 1 125 ? 25.288 6.488 -16.504 1.00 70.69 125 TYR A CA 1
ATOM 991 C C . TYR A 1 125 ? 26.574 5.755 -16.914 1.00 70.69 125 TYR A C 1
ATOM 993 O O . TYR A 1 125 ? 26.715 5.356 -18.069 1.00 70.69 125 TYR A O 1
ATOM 1001 N N . THR A 1 126 ? 27.517 5.609 -15.984 1.00 79.12 126 THR A N 1
ATOM 1002 C CA . THR A 1 126 ? 28.817 4.943 -16.197 1.00 79.12 126 THR A CA 1
ATOM 1003 C C . THR A 1 126 ? 28.859 3.543 -15.595 1.00 79.12 126 THR A C 1
ATOM 1005 O O . THR A 1 126 ? 29.526 2.662 -16.130 1.00 79.12 126 THR A O 1
ATOM 1008 N N . GLU A 1 127 ? 28.105 3.311 -14.521 1.00 81.94 127 GLU A N 1
ATOM 1009 C CA . GLU A 1 127 ? 27.893 1.993 -13.924 1.00 81.94 127 GLU A CA 1
ATOM 1010 C C . GLU A 1 127 ? 26.408 1.830 -13.604 1.00 81.94 127 GLU A C 1
ATOM 1012 O O . GLU A 1 127 ? 25.773 2.762 -13.104 1.00 81.94 127 GLU A O 1
ATOM 1017 N N . PHE A 1 128 ? 25.855 0.648 -13.870 1.00 82.44 128 PHE A N 1
ATOM 1018 C CA . PHE A 1 128 ? 24.468 0.326 -13.562 1.00 82.44 128 PHE A CA 1
ATOM 1019 C C . PHE A 1 128 ? 24.358 -1.129 -13.102 1.00 82.44 128 PHE A C 1
ATOM 1021 O O . PHE A 1 128 ? 24.785 -2.045 -13.796 1.00 82.44 128 PHE A O 1
ATOM 1028 N N . ASN A 1 129 ? 23.791 -1.352 -11.921 1.00 86.62 129 ASN A N 1
ATOM 1029 C CA . ASN A 1 129 ? 23.498 -2.683 -11.411 1.00 86.62 129 ASN A CA 1
ATOM 1030 C C . ASN A 1 129 ? 22.155 -2.659 -10.687 1.00 86.62 129 ASN A C 1
ATOM 1032 O O . ASN A 1 129 ? 21.971 -1.936 -9.707 1.00 86.62 129 ASN A O 1
ATOM 1036 N N . ALA A 1 130 ? 21.204 -3.458 -11.160 1.00 87.94 130 ALA A N 1
ATOM 1037 C CA . ALA A 1 130 ? 19.902 -3.563 -10.524 1.00 87.94 130 ALA A CA 1
ATOM 1038 C C . ALA A 1 130 ? 19.469 -5.016 -10.349 1.00 87.94 130 ALA A C 1
ATOM 1040 O O . ALA A 1 130 ? 19.527 -5.831 -11.270 1.00 87.94 130 ALA A O 1
ATOM 1041 N N . GLU A 1 131 ? 18.949 -5.321 -9.163 1.00 91.44 131 GLU A N 1
ATOM 1042 C CA . GLU A 1 131 ? 18.205 -6.540 -8.888 1.00 91.44 131 GLU A CA 1
ATOM 1043 C C . GLU A 1 131 ? 16.744 -6.175 -8.620 1.00 91.44 131 GLU A C 1
ATOM 1045 O O . GLU A 1 131 ? 16.402 -5.618 -7.577 1.00 91.44 131 GLU A O 1
ATOM 1050 N N . ILE A 1 132 ? 15.869 -6.495 -9.571 1.00 90.44 132 ILE A N 1
ATOM 1051 C CA . ILE A 1 132 ? 14.444 -6.159 -9.525 1.00 90.44 132 ILE A CA 1
ATOM 1052 C C . ILE A 1 132 ? 13.644 -7.434 -9.263 1.00 90.44 132 ILE A C 1
ATOM 1054 O O . ILE A 1 132 ? 13.648 -8.370 -10.065 1.00 90.44 132 ILE A O 1
ATOM 1058 N N . GLN A 1 133 ? 12.908 -7.478 -8.153 1.00 91.56 133 GLN A N 1
ATOM 1059 C CA . GLN A 1 133 ? 11.997 -8.579 -7.851 1.00 91.56 133 GLN A CA 1
ATOM 1060 C C . GLN A 1 133 ? 10.608 -8.323 -8.430 1.00 91.56 133 GLN A C 1
ATOM 1062 O O . GLN A 1 133 ? 9.888 -7.415 -8.010 1.00 91.56 133 GLN A O 1
ATOM 1067 N N . VAL A 1 134 ? 10.198 -9.200 -9.346 1.00 92.06 134 VAL A N 1
ATOM 1068 C CA . VAL A 1 134 ? 8.875 -9.174 -9.976 1.00 92.06 134 VAL A CA 1
ATOM 1069 C C . VAL A 1 134 ? 8.100 -10.453 -9.681 1.00 92.06 134 VAL A C 1
ATOM 1071 O O . VAL A 1 134 ? 8.657 -11.552 -9.651 1.00 92.06 134 VAL A O 1
ATOM 1074 N N . LYS A 1 135 ? 6.788 -10.326 -9.475 1.00 92.81 135 LYS A N 1
ATOM 1075 C CA . LYS A 1 135 ? 5.866 -11.447 -9.268 1.00 92.81 135 LYS A CA 1
ATOM 1076 C C . LYS A 1 135 ? 4.740 -11.414 -10.289 1.00 92.81 135 LYS A C 1
ATOM 1078 O O . LYS A 1 135 ? 4.048 -10.408 -10.408 1.00 92.81 135 LYS A O 1
ATOM 1083 N N . ASN A 1 136 ? 4.512 -12.534 -10.967 1.00 94.19 136 ASN A N 1
ATOM 1084 C CA . ASN A 1 136 ? 3.318 -12.735 -11.777 1.00 94.19 136 ASN A CA 1
ATOM 1085 C C . ASN A 1 136 ? 2.219 -13.338 -10.898 1.00 94.19 136 ASN A C 1
ATOM 1087 O O . ASN A 1 136 ? 2.411 -14.407 -10.324 1.00 94.19 136 ASN A O 1
ATOM 1091 N N . TYR A 1 137 ? 1.085 -12.653 -10.783 1.00 93.38 137 TYR A N 1
ATOM 1092 C CA . TYR A 1 137 ? -0.089 -13.113 -10.038 1.00 93.38 137 TYR A CA 1
ATOM 1093 C C . TYR A 1 137 ? -1.120 -13.822 -10.926 1.00 93.38 137 TYR A C 1
ATOM 1095 O O . TYR A 1 137 ? -2.081 -14.379 -10.402 1.00 93.38 137 TYR A O 1
ATOM 1103 N N . ALA A 1 138 ? -0.942 -1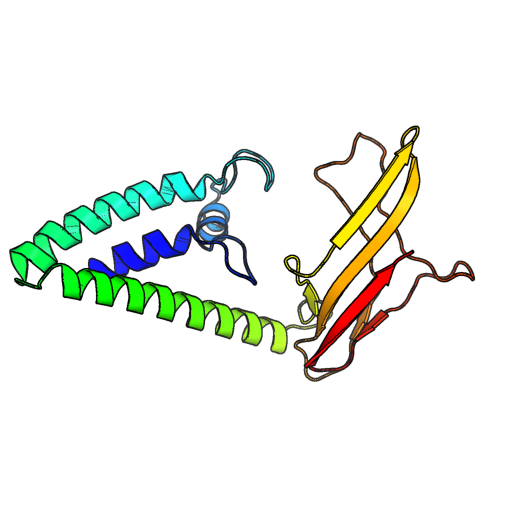3.816 -12.249 1.00 93.06 138 ALA A N 1
ATOM 1104 C CA . ALA A 1 138 ? -1.834 -14.502 -13.173 1.00 93.06 138 ALA A CA 1
ATOM 1105 C C . ALA A 1 138 ? -1.558 -16.011 -13.226 1.00 93.06 138 ALA A C 1
ATOM 1107 O O . ALA A 1 138 ? -0.449 -16.493 -12.975 1.00 93.06 138 ALA A O 1
ATOM 1108 N N . SER A 1 139 ? -2.579 -16.753 -13.656 1.00 92.25 139 SER A N 1
ATOM 1109 C CA . SER A 1 139 ? -2.502 -18.189 -13.956 1.00 92.25 139 SER A CA 1
ATOM 1110 C C . SER A 1 139 ? -1.779 -18.509 -15.270 1.00 92.25 139 SER A C 1
ATOM 1112 O O . SER A 1 139 ? -1.529 -19.676 -15.556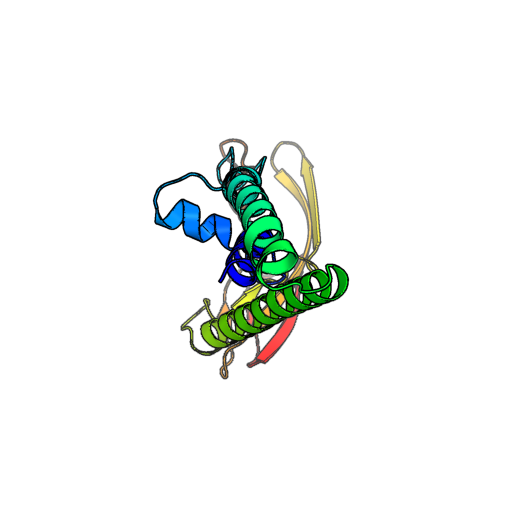 1.00 92.25 139 SER A O 1
ATOM 1114 N N . LYS A 1 140 ? -1.427 -17.493 -16.066 1.00 93.12 140 LYS A N 1
ATOM 1115 C CA . LYS A 1 140 ? -0.709 -17.630 -17.339 1.00 93.12 140 LYS A CA 1
ATOM 1116 C C . LYS A 1 140 ? 0.624 -16.891 -17.282 1.00 93.12 140 LYS A C 1
ATOM 1118 O O . LYS A 1 140 ? 0.741 -15.863 -16.612 1.00 93.12 140 LYS A O 1
ATOM 1123 N N . SER A 1 141 ? 1.616 -17.408 -18.001 1.00 93.44 141 SER A N 1
ATOM 1124 C CA . SER A 1 141 ? 2.909 -16.739 -18.161 1.00 93.44 141 SER A CA 1
ATOM 1125 C C . SER A 1 141 ? 2.754 -15.396 -18.873 1.00 93.44 141 SER A C 1
ATOM 1127 O O . SER A 1 141 ? 1.829 -15.204 -19.664 1.00 93.44 141 SER A O 1
ATOM 1129 N N . LYS A 1 142 ? 3.656 -14.467 -18.564 1.00 93.31 142 LYS A N 1
ATOM 1130 C CA . LYS A 1 142 ? 3.694 -13.125 -19.145 1.00 93.31 142 LYS A CA 1
ATOM 1131 C C . LYS A 1 142 ? 5.068 -12.855 -19.730 1.00 93.31 142 LYS A C 1
ATOM 1133 O O . LYS A 1 142 ? 6.074 -13.271 -19.152 1.00 93.31 142 LYS A O 1
ATOM 1138 N N . GLU A 1 143 ? 5.072 -12.149 -20.848 1.00 93.25 143 GLU A N 1
ATOM 1139 C CA . GLU A 1 143 ? 6.267 -11.626 -21.496 1.00 93.25 143 GLU A CA 1
ATOM 1140 C C . GLU A 1 143 ? 6.160 -10.108 -21.546 1.00 93.25 143 GLU A C 1
ATOM 1142 O O . GLU A 1 143 ? 5.069 -9.571 -21.756 1.00 93.25 143 GLU A O 1
ATOM 1147 N N . PHE A 1 144 ? 7.263 -9.428 -21.256 1.00 92.12 144 PHE A N 1
ATOM 1148 C CA . PHE A 1 144 ? 7.288 -7.975 -21.168 1.00 92.12 144 PHE A CA 1
ATOM 1149 C C . PHE A 1 144 ? 8.678 -7.403 -21.394 1.00 92.12 144 PHE A C 1
ATOM 1151 O O . PHE A 1 144 ? 9.686 -8.072 -21.168 1.00 92.12 144 PHE A O 1
ATOM 1158 N N . TYR A 1 145 ? 8.697 -6.136 -21.791 1.00 90.94 145 TYR A N 1
ATOM 1159 C CA . TYR A 1 145 ? 9.880 -5.287 -21.776 1.00 90.94 145 TYR A CA 1
ATOM 1160 C C . TYR A 1 145 ? 9.922 -4.526 -20.458 1.00 90.94 145 TYR A C 1
ATOM 1162 O O . TYR A 1 145 ? 8.875 -4.246 -19.866 1.00 90.94 145 TYR A O 1
ATOM 1170 N N . LEU A 1 146 ? 11.124 -4.210 -19.992 1.00 88.62 146 LEU A N 1
ATOM 1171 C CA . LEU A 1 146 ? 11.315 -3.393 -18.806 1.00 88.62 146 LEU A CA 1
ATOM 1172 C C . LEU A 1 146 ? 12.103 -2.148 -19.194 1.00 88.62 146 LEU A C 1
ATOM 1174 O O . LEU A 1 146 ? 13.139 -2.243 -19.847 1.00 88.62 146 LEU A O 1
ATOM 1178 N N . THR A 1 147 ? 11.57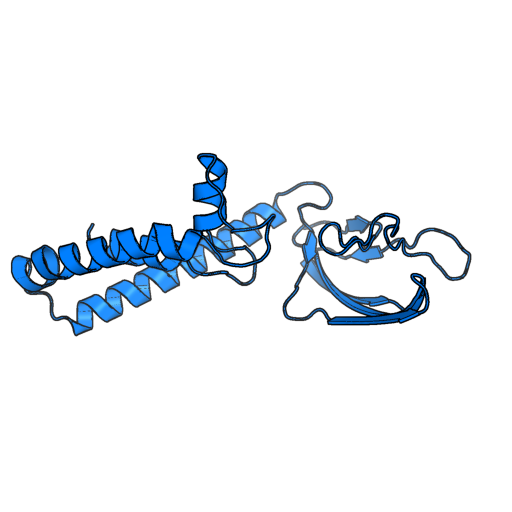4 -1.011 -18.771 1.00 86.56 147 THR A N 1
ATOM 1179 C CA . THR A 1 147 ? 12.177 0.306 -18.925 1.00 86.56 147 THR A CA 1
ATOM 1180 C C . THR A 1 147 ? 12.260 0.903 -17.530 1.00 86.56 147 THR A C 1
ATOM 1182 O O . THR A 1 147 ? 11.322 0.765 -16.737 1.00 86.56 147 THR A O 1
ATOM 1185 N N . ILE A 1 148 ? 13.389 1.521 -17.209 1.00 79.81 148 ILE A N 1
ATOM 1186 C CA . ILE A 1 148 ? 13.582 2.215 -15.940 1.00 79.81 148 ILE A CA 1
ATOM 1187 C C . ILE A 1 148 ? 13.445 3.697 -16.227 1.00 79.81 148 ILE A C 1
ATOM 1189 O O . ILE A 1 148 ? 14.234 4.278 -16.969 1.00 79.81 148 ILE A O 1
ATOM 1193 N N . ASP A 1 149 ? 12.411 4.288 -15.645 1.00 75.12 149 ASP A N 1
ATOM 1194 C CA . ASP A 1 149 ? 12.138 5.708 -15.765 1.00 75.12 149 ASP A CA 1
ATOM 1195 C C . ASP A 1 149 ? 12.066 6.329 -14.373 1.00 75.12 149 ASP A C 1
ATOM 1197 O O . ASP A 1 149 ? 11.495 5.753 -13.444 1.00 75.12 149 ASP A O 1
ATOM 1201 N N . SER A 1 150 ? 12.663 7.506 -14.241 1.00 64.56 150 SER A N 1
ATOM 1202 C CA . SER A 1 150 ? 12.680 8.284 -13.009 1.00 64.56 150 SER A CA 1
ATOM 1203 C C . SER A 1 150 ? 12.093 9.665 -13.288 1.00 64.56 150 SER A C 1
ATOM 1205 O O . SER A 1 150 ? 12.820 10.658 -13.278 1.00 64.56 150 SER A O 1
ATOM 1207 N N . PRO A 1 151 ? 10.781 9.755 -13.572 1.00 57.31 151 PRO A N 1
ATOM 1208 C CA . PRO A 1 151 ? 10.165 10.999 -14.033 1.00 57.31 151 PRO A CA 1
ATOM 1209 C C . PRO A 1 151 ? 10.326 12.157 -13.033 1.00 57.31 151 PRO A C 1
ATOM 1211 O O . PRO A 1 151 ? 10.307 13.311 -13.440 1.00 57.31 151 PRO A O 1
ATOM 1214 N N . PHE A 1 152 ? 10.543 11.858 -11.747 1.00 54.38 152 PHE A N 1
ATOM 1215 C CA . PHE A 1 152 ? 10.654 12.843 -10.664 1.00 54.38 152 PHE A CA 1
ATOM 1216 C C . PHE A 1 152 ? 12.082 13.331 -10.370 1.00 54.38 152 PHE A C 1
ATOM 1218 O O . PHE A 1 152 ? 12.242 14.331 -9.677 1.00 54.38 152 PHE A O 1
ATOM 1225 N N . TYR A 1 153 ? 13.111 12.627 -10.856 1.00 52.72 153 TYR A N 1
ATOM 1226 C CA . TYR A 1 153 ? 14.525 12.969 -10.625 1.00 52.72 153 TYR A CA 1
ATOM 1227 C C . TYR A 1 153 ? 15.268 13.298 -11.924 1.00 52.72 153 TYR A C 1
ATOM 1229 O O . TYR A 1 153 ? 16.497 13.352 -11.927 1.00 52.72 153 TYR A O 1
ATOM 1237 N N . ARG A 1 154 ? 14.545 13.490 -13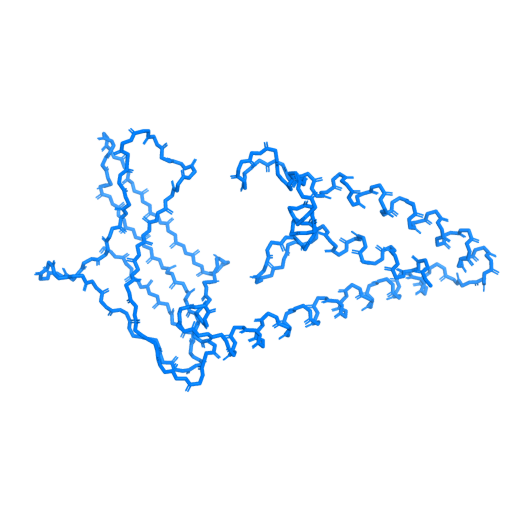.034 1.00 53.09 154 ARG A N 1
ATOM 1238 C CA . ARG A 1 154 ? 15.155 13.977 -14.269 1.00 53.09 154 ARG A CA 1
ATOM 1239 C C . ARG A 1 154 ? 15.638 15.405 -14.050 1.00 53.09 154 ARG A C 1
ATOM 1241 O O . ARG A 1 154 ? 14.832 16.309 -13.849 1.00 53.09 154 ARG A O 1
ATOM 1248 N N . GLU A 1 155 ? 16.942 15.619 -14.161 1.00 53.59 155 GLU A N 1
ATOM 1249 C CA . GLU A 1 155 ? 17.409 16.884 -14.720 1.00 53.59 155 GLU A CA 1
ATOM 1250 C C . GLU A 1 155 ? 16.879 16.970 -16.163 1.00 53.59 155 GLU A C 1
ATOM 1252 O O . GLU A 1 155 ? 16.845 15.952 -16.869 1.00 53.59 155 GLU A O 1
ATOM 1257 N N . GLU A 1 156 ? 16.403 18.143 -16.595 1.00 55.12 156 GLU A N 1
ATOM 1258 C CA . GLU A 1 156 ? 15.862 18.330 -17.949 1.00 55.12 156 GLU A CA 1
ATOM 1259 C C . GLU A 1 156 ? 16.798 17.710 -19.003 1.00 55.12 156 GLU A C 1
ATOM 1261 O O . GLU A 1 156 ? 17.976 18.049 -19.088 1.00 55.12 156 GLU A O 1
ATOM 1266 N N . GLY A 1 157 ? 16.270 16.767 -19.793 1.00 56.53 157 GLY A N 1
ATOM 1267 C CA . GLY A 1 157 ? 17.016 16.086 -20.857 1.00 56.53 157 GLY A CA 1
ATOM 1268 C C . GLY A 1 157 ? 17.529 14.674 -20.545 1.00 56.53 157 GLY A C 1
ATOM 1269 O O . GLY A 1 157 ? 18.098 14.053 -21.439 1.00 56.53 157 GLY A O 1
ATOM 1270 N N . THR A 1 158 ? 17.314 14.115 -19.34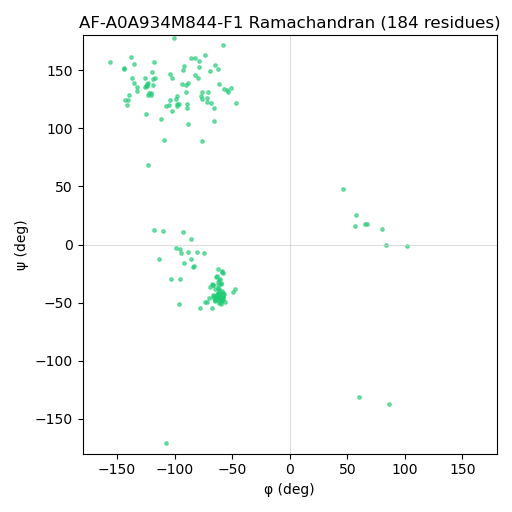6 1.00 60.78 158 THR A N 1
ATOM 1271 C CA . THR A 1 158 ? 17.630 12.689 -19.098 1.00 60.78 158 THR A CA 1
ATOM 1272 C C . THR A 1 158 ? 16.577 11.752 -19.709 1.00 60.78 158 THR A C 1
ATOM 1274 O O . THR A 1 158 ? 15.379 11.879 -19.447 1.00 60.78 158 THR A O 1
ATOM 1277 N N . GLU A 1 159 ? 17.019 10.803 -20.539 1.00 66.62 159 GLU A N 1
ATOM 1278 C CA . GLU A 1 159 ? 16.168 9.780 -21.165 1.00 66.62 159 GLU A CA 1
ATOM 1279 C C . GLU A 1 159 ? 15.899 8.594 -20.222 1.00 66.62 159 GLU A C 1
ATOM 1281 O O . GLU A 1 159 ? 16.614 8.368 -19.245 1.00 66.62 159 GLU A O 1
ATOM 1286 N N . HIS A 1 160 ? 14.846 7.825 -20.512 1.00 73.44 160 HIS A N 1
ATOM 1287 C CA . HIS A 1 160 ? 14.574 6.571 -19.809 1.00 73.44 160 HIS A CA 1
ATOM 1288 C C . HIS A 1 160 ? 15.621 5.512 -20.178 1.00 73.44 160 HIS A C 1
ATOM 1290 O O . HIS A 1 160 ? 16.126 5.482 -21.298 1.00 73.44 160 HIS A O 1
ATOM 1296 N N . ILE A 1 161 ? 15.918 4.604 -19.250 1.00 78.75 161 ILE A N 1
ATOM 1297 C CA . ILE A 1 161 ? 16.846 3.501 -19.497 1.00 78.75 161 ILE A CA 1
ATOM 1298 C C . ILE A 1 161 ? 16.051 2.330 -20.077 1.00 78.75 161 ILE A C 1
ATOM 1300 O O . ILE A 1 161 ? 15.338 1.622 -19.357 1.00 78.75 161 ILE A O 1
ATOM 1304 N N . ASP A 1 162 ? 16.179 2.125 -21.385 1.00 85.75 162 ASP A N 1
ATOM 1305 C CA . ASP A 1 162 ? 15.714 0.913 -22.057 1.00 85.75 162 ASP A CA 1
ATOM 1306 C C . ASP A 1 162 ? 16.718 -0.231 -21.862 1.00 85.75 162 ASP A C 1
ATOM 1308 O O . ASP A 1 162 ? 17.935 -0.037 -21.864 1.00 85.75 162 ASP A O 1
ATOM 1312 N N . ILE A 1 163 ? 16.204 -1.453 -21.713 1.00 87.44 163 ILE A N 1
ATOM 1313 C CA . ILE A 1 163 ? 17.036 -2.637 -21.486 1.00 87.44 163 ILE A CA 1
ATOM 1314 C C . ILE A 1 163 ? 17.134 -3.454 -22.767 1.00 87.44 163 ILE A C 1
ATOM 1316 O O . ILE A 1 163 ? 16.129 -3.907 -23.326 1.00 87.44 163 ILE A O 1
ATOM 1320 N N . PHE A 1 164 ? 18.369 -3.703 -23.190 1.00 89.12 164 PHE A N 1
ATOM 1321 C CA . PHE A 1 164 ? 18.690 -4.452 -24.396 1.00 89.12 164 PHE A CA 1
ATOM 1322 C C . PHE A 1 164 ? 19.473 -5.726 -24.068 1.00 89.12 164 PHE A C 1
ATOM 1324 O O . PHE A 1 164 ? 20.101 -5.877 -23.023 1.00 89.12 164 PHE A O 1
ATOM 1331 N N . THR A 1 165 ? 19.395 -6.680 -24.981 1.00 88.88 165 THR A N 1
ATOM 1332 C CA . THR A 1 165 ? 20.266 -7.852 -25.046 1.00 88.88 165 THR A CA 1
ATOM 1333 C C . THR A 1 165 ? 21.646 -7.434 -25.551 1.00 88.88 165 THR A C 1
ATOM 1335 O O . THR A 1 165 ? 21.794 -6.373 -26.157 1.00 88.88 165 THR A O 1
ATOM 1338 N N . LYS A 1 166 ? 22.661 -8.285 -25.353 1.00 86.25 166 LYS A N 1
ATOM 1339 C CA . LYS A 1 166 ? 24.026 -8.022 -25.850 1.00 86.25 166 LYS A CA 1
ATOM 1340 C C . LYS A 1 166 ? 24.091 -7.816 -27.368 1.00 86.25 166 LYS A C 1
ATOM 1342 O O . LYS A 1 166 ? 24.981 -7.126 -27.844 1.00 86.25 166 LYS A O 1
ATOM 1347 N N . ASP A 1 167 ? 23.120 -8.366 -28.092 1.00 91.50 167 ASP A N 1
ATOM 1348 C CA . ASP A 1 167 ? 23.009 -8.269 -29.548 1.00 91.50 167 ASP A CA 1
ATOM 1349 C C . ASP A 1 167 ? 22.284 -6.987 -30.010 1.00 91.50 167 ASP A C 1
ATOM 1351 O O . ASP A 1 167 ? 21.989 -6.832 -31.191 1.00 91.50 167 ASP A O 1
ATOM 1355 N N . GLY A 1 168 ? 21.939 -6.079 -29.087 1.00 87.69 168 GLY A N 1
ATOM 1356 C CA . GLY A 1 168 ? 21.276 -4.803 -29.382 1.00 87.69 168 GLY A CA 1
ATOM 1357 C C . GLY A 1 168 ? 19.751 -4.876 -29.531 1.00 87.69 168 GLY A C 1
ATOM 1358 O O . GLY A 1 168 ? 19.104 -3.851 -29.721 1.00 87.69 168 GLY A O 1
ATOM 1359 N N . ASN A 1 169 ? 19.138 -6.057 -29.399 1.00 91.56 169 ASN A N 1
ATOM 1360 C CA . ASN A 1 169 ? 17.676 -6.208 -29.425 1.00 91.56 169 ASN A CA 1
ATOM 1361 C C . ASN A 1 169 ? 17.066 -5.901 -28.053 1.00 91.56 169 ASN A C 1
ATOM 1363 O O . ASN A 1 169 ? 17.664 -6.256 -27.040 1.00 91.56 169 ASN A O 1
ATOM 1367 N N . ARG A 1 170 ? 15.856 -5.327 -27.983 1.00 91.00 170 ARG A N 1
ATOM 1368 C CA . ARG A 1 170 ? 15.150 -5.110 -26.701 1.00 91.00 170 ARG A CA 1
ATOM 1369 C C . ARG A 1 170 ? 15.014 -6.406 -25.897 1.00 91.00 170 ARG A C 1
ATOM 1371 O O . ARG A 1 170 ? 14.588 -7.433 -26.427 1.00 91.00 170 ARG A O 1
ATOM 1378 N N . ALA A 1 171 ? 15.340 -6.352 -24.608 1.00 91.69 171 ALA A N 1
ATOM 1379 C CA . ALA A 1 171 ? 15.295 -7.512 -23.730 1.00 91.69 171 ALA A CA 1
ATOM 1380 C C . ALA A 1 171 ? 13.847 -7.920 -23.414 1.00 91.69 171 ALA A C 1
ATOM 1382 O O . ALA A 1 171 ? 13.072 -7.138 -22.863 1.00 91.69 171 ALA A O 1
ATOM 1383 N N . ILE A 1 172 ? 13.494 -9.169 -23.734 1.00 92.12 172 ILE A N 1
ATOM 1384 C CA . ILE A 1 172 ? 12.184 -9.755 -23.424 1.00 92.12 172 ILE A CA 1
ATOM 1385 C C . ILE A 1 172 ? 12.298 -10.591 -22.151 1.00 92.12 172 ILE A C 1
ATOM 1387 O O . ILE A 1 172 ? 13.010 -11.596 -22.094 1.00 92.12 172 ILE A O 1
ATOM 1391 N N . PHE A 1 173 ? 11.542 -10.214 -21.125 1.00 92.00 173 PHE A N 1
ATOM 1392 C CA . PHE A 1 173 ? 11.478 -10.938 -19.866 1.00 92.00 173 PHE A CA 1
ATOM 1393 C C . PHE A 1 173 ? 10.266 -11.856 -19.835 1.00 92.00 173 PHE A C 1
ATOM 1395 O O . PHE A 1 173 ? 9.126 -11.403 -19.887 1.00 92.00 173 PHE A O 1
ATOM 1402 N N . ARG A 1 174 ? 10.509 -13.157 -19.657 1.00 92.81 174 ARG A N 1
ATOM 1403 C CA . ARG A 1 174 ? 9.454 -14.144 -19.407 1.00 92.81 174 ARG A CA 1
ATOM 1404 C C . ARG A 1 174 ? 9.312 -14.448 -17.920 1.00 92.81 174 ARG A C 1
ATOM 1406 O O . ARG A 1 174 ? 10.282 -14.829 -17.247 1.00 92.81 174 ARG A O 1
ATOM 1413 N N . LEU A 1 175 ? 8.079 -14.336 -17.429 1.00 93.38 175 LEU A N 1
ATOM 1414 C CA . LEU A 1 175 ? 7.696 -14.602 -16.049 1.00 93.38 175 LEU A CA 1
ATOM 1415 C C . LEU A 1 175 ? 6.571 -15.637 -15.987 1.00 93.38 175 LEU A C 1
ATOM 1417 O O . LEU A 1 175 ? 5.435 -15.396 -16.405 1.00 93.38 175 LEU A O 1
ATOM 1421 N N . ASN A 1 176 ? 6.901 -16.811 -15.452 1.00 94.12 176 ASN A N 1
ATOM 1422 C CA . ASN A 1 176 ? 5.969 -17.929 -15.347 1.00 94.12 176 ASN A CA 1
ATOM 1423 C C . ASN A 1 176 ? 4.793 -17.618 -14.409 1.00 94.12 176 ASN A C 1
ATOM 1425 O O . ASN A 1 176 ? 4.908 -16.794 -13.500 1.00 94.12 176 ASN A O 1
ATOM 1429 N N . ALA A 1 177 ? 3.664 -18.289 -14.639 1.00 92.50 177 ALA A N 1
ATOM 1430 C CA . ALA A 1 177 ? 2.454 -18.153 -13.829 1.00 92.50 177 ALA A CA 1
ATOM 1431 C C . ALA A 1 177 ? 2.740 -18.325 -12.328 1.00 92.50 177 ALA A C 1
ATOM 1433 O O . ALA A 1 177 ? 3.440 -19.257 -11.929 1.00 92.50 177 ALA A O 1
ATOM 1434 N N . MET A 1 178 ? 2.184 -17.439 -11.496 1.00 90.81 178 MET A N 1
ATOM 1435 C CA . MET A 1 178 ? 2.296 -17.479 -10.028 1.00 90.81 178 MET A CA 1
ATOM 1436 C C . MET A 1 178 ? 3.736 -17.470 -9.468 1.00 90.81 178 MET A C 1
ATOM 1438 O O . MET A 1 178 ? 3.940 -17.796 -8.295 1.00 90.81 178 MET A O 1
ATOM 1442 N N . LYS A 1 179 ? 4.752 -17.105 -10.265 1.00 92.50 179 LYS A N 1
ATOM 1443 C CA . LYS A 1 179 ? 6.163 -17.110 -9.841 1.00 92.50 179 LYS A CA 1
ATOM 1444 C C . LYS A 1 179 ? 6.683 -15.715 -9.501 1.00 92.50 179 LYS A C 1
ATOM 1446 O O . LYS A 1 179 ? 6.358 -14.726 -10.156 1.00 92.50 179 LYS A O 1
ATOM 1451 N N . LEU A 1 180 ? 7.531 -15.683 -8.474 1.00 90.94 180 LEU A N 1
ATOM 1452 C CA . LEU A 1 180 ? 8.453 -14.590 -8.177 1.00 90.94 180 LEU A CA 1
ATOM 1453 C C . LEU A 1 180 ? 9.774 -14.866 -8.904 1.00 90.94 180 LEU A C 1
ATOM 1455 O O . LEU A 1 180 ? 10.241 -16.007 -8.897 1.00 90.94 180 LEU A O 1
ATOM 1459 N N . LYS A 1 181 ? 10.372 -13.843 -9.512 1.00 91.69 181 LYS A N 1
ATOM 1460 C CA . LYS A 1 181 ? 11.665 -13.939 -10.192 1.00 91.69 181 LYS A CA 1
ATOM 1461 C C . LYS A 1 181 ? 12.500 -12.685 -9.905 1.00 91.69 181 LYS A C 1
ATOM 1463 O O . LYS A 1 181 ? 11.985 -11.585 -10.112 1.00 91.69 181 LYS A O 1
ATOM 1468 N N . PRO A 1 182 ? 13.754 -12.828 -9.449 1.00 90.38 182 PRO A N 1
ATOM 1469 C CA . PRO A 1 182 ? 14.712 -11.733 -9.475 1.00 90.38 182 PRO A CA 1
ATOM 1470 C C . PRO A 1 182 ? 15.224 -11.540 -10.909 1.00 90.38 182 PRO A C 1
ATOM 1472 O O . PRO A 1 182 ? 15.593 -12.505 -11.585 1.00 90.38 182 PRO A O 1
ATOM 1475 N N . LEU A 1 183 ? 15.220 -10.301 -11.383 1.00 90.19 183 LEU A N 1
ATOM 1476 C CA . LEU A 1 183 ? 15.828 -9.886 -12.642 1.00 90.19 183 LEU A CA 1
ATOM 1477 C C . LEU A 1 183 ? 17.114 -9.139 -12.307 1.00 90.19 183 LEU A C 1
ATOM 1479 O O . LEU A 1 183 ? 17.056 -8.137 -11.602 1.00 90.19 183 LEU A O 1
ATOM 1483 N N . LYS A 1 184 ? 18.250 -9.645 -12.788 1.00 88.56 184 LYS A N 1
ATOM 1484 C CA . LYS A 1 184 ? 19.551 -8.989 -12.640 1.00 88.56 184 LYS A CA 1
ATOM 1485 C C . LYS A 1 184 ? 19.877 -8.244 -13.923 1.00 88.56 184 LYS A C 1
ATOM 1487 O O . LYS A 1 184 ? 19.836 -8.850 -14.994 1.00 88.56 184 LYS A O 1
ATOM 1492 N N . LEU A 1 185 ? 20.156 -6.958 -13.788 1.00 86.19 185 LEU A N 1
ATOM 1493 C CA . LEU A 1 185 ? 20.444 -6.024 -14.865 1.00 86.19 185 LEU A CA 1
ATOM 1494 C C . LEU A 1 185 ? 21.846 -5.466 -14.629 1.00 86.19 185 LEU A C 1
ATOM 1496 O O . LEU A 1 185 ? 22.146 -5.046 -13.510 1.00 86.19 185 LEU A O 1
ATOM 1500 N N . ILE A 1 186 ? 22.680 -5.532 -15.662 1.00 79.19 186 ILE A N 1
ATOM 1501 C CA . ILE A 1 186 ? 24.094 -5.141 -15.683 1.00 79.19 186 ILE A CA 1
ATOM 1502 C C . ILE A 1 186 ? 24.333 -4.431 -17.011 1.00 79.19 186 ILE A C 1
ATOM 1504 O O . ILE 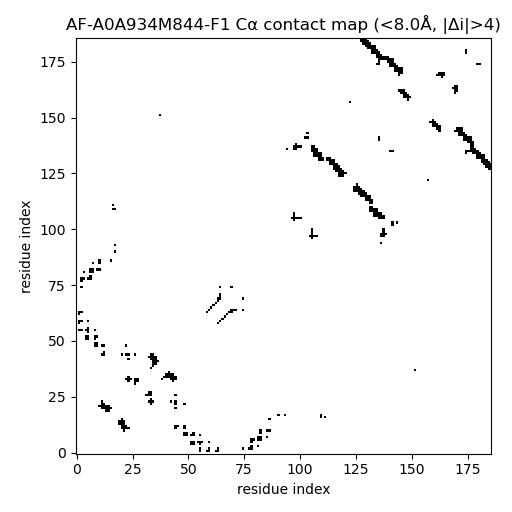A 1 186 ? 23.730 -4.907 -18.004 1.00 79.19 186 ILE A O 1
#

Foldseek 3Di:
DLLLQLLVLVQQCDQDQAGGRVLCVVQVVVVHHQAPDDPDDDGCSCVVSVVSNVVSVVCCVVCPCVNVVDDPVVSVVSSVVSNVVVNVVVVVVQLVCLQPDDACSVKGWRPVPKDWDWDDDPLHTPDIKIWTKMFGSYQAKHKDWDKADDPPPDDPPRDIHFAADPVRHGDIDIDGHGDIDIDIGD

Secondary structure (DSSP, 8-state):
-HHHHHHHHHHTT---SSSS-HHHHHHHHTT--SBSSSS-S-BHHHHHHHHHHHHHHHHIIIIIIIIT---HHHHHHHHHHHHHHHHHHHHHHHHHHHHH--TTTTEEE-GGG-EEEEEEETTEEEEEEEEEEEEE-SSS-EEE--EE--TTTPPTTPPPEE-B-TTSSBPPEEE-TT-EEEEEE-

Radius of gyration: 21.77 Å; Cα contacts (8 Å, |Δi|>4): 279; chains: 1; bounding box: 50×36×60 Å

Nearest PDB structures (foldseek):
  5t9a-assembly3_C  TM=5.829E-01  e=6.669E-01  Bacteroides uniformis
  5ewo-assembly1_A-2  TM=3.942E-01  e=2.351E+00  Human astrovirus 1
  3qsq-assembly1_A  TM=4.161E-01  e=3.173E+00  Human astrovirus 8
  9cbn-assembly1_C  TM=3.928E-01  e=4.283E+00  Human astrovirus 1
  5kov-assembly4_S  TM=2.713E-01  e=3.369E+00  Human astrovirus 2

Organism: NCBI:txid339861

Sequence (186 aa):
MSIMLLSISFYMMITTRYTHALGDYVLEFIGLKSWTGEYSGVHLTIFYFSILVILGLYLVRKYVIGGLGIRTRNVIFLVIAFITTFSLITNAAVISIKRHSNGLLSVGYNSKNSKMEYKSEAMKYTEFNAEIQVKNYASKSKEFY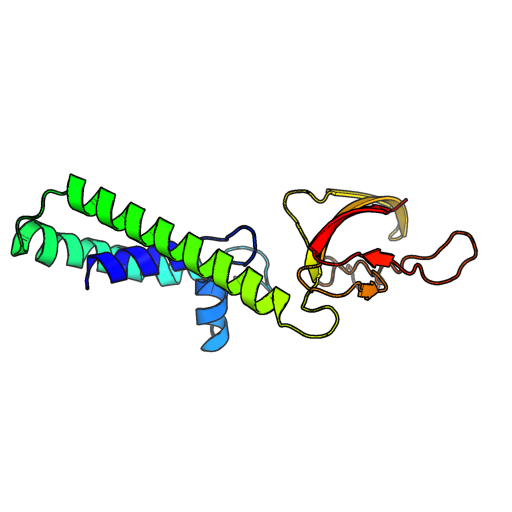LTIDSPFYREEGTEHIDIFTKDGNRAIFRLNAMKLKPLKLI